Protein AF-A0A5N7SKV6-F1 (afdb_monomer)

Foldseek 3Di:
DDDPCDLLLLVLLLLLVLQFVLCPDDPPDPSHAPLLLNLLLQCCLQQLAQLQQSLQQWQVQDDPAAGFRDHDDQFAIAGAGDDPSNVQSLVSLQVQLVVLCVVLVNDDDPDRSPGGSHDDSNSHRQDSVNVQVSLVSSQCSQCDDPDHSADVVSRDDSNVSSVNSLVQFPHNCSSRHDDPPDPDDDDVDHHYGYTGDRRDHPDDRPDDPPPDPPPDD

Radius of gyration: 18.13 Å; Cα contacts (8 Å, |Δi|>4): 315; chains: 1; bounding box: 41×66×47 Å

Solvent-accessible surface area (backbone atoms only — not comparable to full-atom values): 12403 Å² total; per-residue (Å²): 134,83,78,80,76,48,72,68,48,54,40,50,39,31,49,40,55,55,28,33,68,26,27,74,44,62,83,94,42,90,80,38,42,62,63,58,51,41,37,50,47,51,45,22,24,35,58,33,27,48,60,63,43,52,39,64,34,23,54,60,27,62,52,97,66,21,41,51,46,71,57,91,70,83,34,55,54,32,25,27,39,68,48,69,69,50,52,50,23,51,52,52,34,46,50,55,30,52,52,20,18,59,79,57,70,51,84,80,59,90,51,43,77,67,33,56,38,40,47,38,83,76,40,41,72,36,47,58,69,58,50,50,58,48,47,50,54,47,46,50,58,22,42,44,73,96,79,40,68,28,56,87,86,58,68,79,49,60,62,51,43,19,53,48,20,22,68,44,24,99,48,56,60,72,52,18,58,75,61,92,82,76,77,87,76,93,63,93,65,66,53,78,36,75,48,24,66,76,61,88,64,93,72,71,76,81,74,77,74,74,79,70,85,79,80,85,130

pLDDT: mean 81.19, std 19.1, range [29.06, 98.12]

Mean predicted aligned error: 8.92 Å

Nearest PDB structures (foldseek):
  1ae9-assembly1_A  TM=6.763E-01  e=2.998E-03  Lambdavirus lambda
  1z1g-assembly1_D  TM=6.180E-01  e=1.074E-03  Lambdavirus lambda
  1z19-assembly1_B-2  TM=5.974E-01  e=4.732E-03  Lambdavirus lambda
  1z1g-assembly1_C  TM=6.224E-01  e=1.179E-02  Lambdavirus lambda
  5c6k-assembly1_A  TM=6.190E-01  e=2.042E-01  Peduovirus P2

Secondary structure (DSSP, 8-state):
------HHHHHHHHHHHHHHTGGGSPTTSTT---TTHHHHHHHHHHTT--HHHHHT-BGGGB-SSEEEE--SSSB--EEEEP-HHHHHHHHHHHHHHHHHHHHTTPPPPSSGGGSBSSB-TTSSBPPHHHHHHHHHHHHHHHH-SSS-SS-TT----HHHHHHHHHHTSSSGGGG-B--TT-------SPPEEPPP------PPPTT----------

Sequence (217 aa):
MTQLSHPLALALSAALLSAVAPASRKAHTEGSVAPYLAPLMVITYLCRLRGIEAVTLTDANNTEVGIVCKRRKGSKDNVTEWNDDLRLSWNVLDGLRKEAMERHKRPVQLQPDKRPLVVSQKGLPLTKSGLDSAWQRLMDLATSGEDPLLKPGEEFTLHGLKHRGITDSEKPEDGGHKSAAMRDRYDHRLPVVKPASLPDFSGSFSGRKEKGAIDGA

Structure (mmCIF, N/CA/C/O backbone):
data_AF-A0A5N7SKV6-F1
#
_entry.id   AF-A0A5N7SKV6-F1
#
loop_
_atom_site.group_PDB
_atom_site.id
_atom_site.type_symbol
_atom_site.label_atom_id
_atom_site.label_alt_id
_atom_site.label_comp_id
_atom_site.label_asym_id
_atom_site.label_entity_id
_atom_site.label_seq_id
_atom_site.pdbx_PDB_ins_code
_atom_site.Cartn_x
_atom_site.Cartn_y
_atom_site.Cartn_z
_atom_site.occupancy
_atom_site.B_iso_or_equiv
_atom_site.auth_seq_id
_atom_site.auth_comp_id
_atom_site.auth_asym_id
_atom_site.auth_atom_id
_atom_site.pdbx_PDB_model_num
ATOM 1 N N . MET A 1 1 ? -24.279 2.059 -24.924 1.00 29.92 1 MET A N 1
ATOM 2 C CA . MET A 1 1 ? -23.743 3.432 -25.044 1.00 29.92 1 MET A CA 1
ATOM 3 C C . MET A 1 1 ? -22.471 3.488 -24.227 1.00 29.92 1 MET A C 1
ATOM 5 O O . MET A 1 1 ? -22.476 3.103 -23.068 1.00 29.92 1 MET A O 1
ATOM 9 N N . THR A 1 2 ? -21.386 3.807 -24.913 1.00 36.78 2 THR A N 1
ATOM 10 C CA . THR A 1 2 ? -19.980 3.614 -24.555 1.00 36.78 2 THR A CA 1
ATOM 11 C C . THR A 1 2 ? -19.627 4.327 -23.251 1.00 36.78 2 THR A C 1
ATOM 13 O O . THR A 1 2 ? -19.704 5.553 -23.188 1.00 36.78 2 THR A O 1
ATOM 16 N N . GLN A 1 3 ? -19.244 3.584 -22.207 1.00 37.00 3 GLN A N 1
ATOM 17 C CA . GLN A 1 3 ? -18.560 4.202 -21.077 1.00 37.00 3 GLN A CA 1
ATOM 18 C C . GLN A 1 3 ? -17.222 4.730 -21.594 1.00 37.00 3 GLN A C 1
ATOM 20 O O . GLN A 1 3 ? -16.358 3.956 -21.998 1.00 37.00 3 GLN A O 1
ATOM 25 N N . LEU A 1 4 ? -17.067 6.052 -21.619 1.00 35.38 4 LEU A N 1
ATOM 26 C CA . LEU A 1 4 ? -15.758 6.688 -21.688 1.00 35.38 4 LEU A CA 1
ATOM 27 C C . LEU A 1 4 ? -14.982 6.255 -20.439 1.00 35.38 4 LEU A C 1
ATOM 29 O O . LEU A 1 4 ? -15.115 6.849 -19.366 1.00 35.38 4 LEU A O 1
ATOM 33 N N . SER A 1 5 ? -14.205 5.183 -20.574 1.00 49.19 5 SER A N 1
ATOM 34 C CA . SER A 1 5 ? -13.200 4.772 -19.602 1.00 49.19 5 SER A CA 1
ATOM 35 C C . SER A 1 5 ? -12.269 5.962 -19.375 1.00 49.19 5 SER A C 1
ATOM 37 O O . SER A 1 5 ? -11.537 6.375 -20.273 1.00 49.19 5 SER A O 1
ATOM 39 N N . HIS A 1 6 ? -12.373 6.584 -18.201 1.00 61.25 6 HIS A N 1
ATOM 40 C CA . HIS A 1 6 ? -11.598 7.773 -17.866 1.00 61.25 6 HIS A CA 1
ATOM 41 C C . HIS A 1 6 ? -10.088 7.471 -17.915 1.00 61.25 6 HIS A C 1
ATOM 43 O O . HIS A 1 6 ? -9.674 6.393 -17.482 1.00 61.25 6 HIS A O 1
ATOM 49 N N . PRO A 1 7 ? -9.249 8.441 -18.320 1.00 63.69 7 PRO A N 1
ATOM 50 C CA . PRO A 1 7 ? -7.813 8.230 -18.535 1.00 63.69 7 PRO A CA 1
ATOM 51 C C . PRO A 1 7 ? -7.090 7.680 -17.296 1.00 63.69 7 PRO A C 1
ATOM 53 O O . PRO A 1 7 ? -6.229 6.816 -17.405 1.00 63.69 7 PRO A O 1
ATOM 56 N N . LEU A 1 8 ? -7.499 8.097 -16.093 1.00 65.56 8 LEU A N 1
ATOM 57 C CA . LEU A 1 8 ? -6.867 7.651 -14.849 1.00 65.56 8 LEU A CA 1
ATOM 58 C C . LEU A 1 8 ? -7.324 6.249 -14.385 1.00 65.56 8 LEU A C 1
ATOM 60 O O . LEU A 1 8 ? -6.606 5.600 -13.629 1.00 65.56 8 LEU A O 1
ATOM 64 N N . ALA A 1 9 ? -8.483 5.761 -14.843 1.00 69.31 9 ALA A N 1
ATOM 65 C CA . ALA A 1 9 ? -8.904 4.374 -14.617 1.00 69.31 9 ALA A CA 1
ATOM 66 C C . ALA A 1 9 ? -8.064 3.411 -15.470 1.00 69.31 9 ALA A C 1
ATOM 68 O O . ALA A 1 9 ? -7.565 2.409 -14.964 1.00 69.31 9 ALA A O 1
ATOM 69 N N . LEU A 1 10 ? -7.826 3.779 -16.733 1.00 75.19 10 LEU A N 1
ATOM 70 C CA . LEU A 1 10 ? -6.924 3.050 -17.623 1.00 75.19 10 LEU A CA 1
ATOM 71 C C . LEU A 1 10 ? -5.485 3.062 -17.084 1.00 75.19 10 LEU A C 1
ATOM 73 O O . LEU A 1 10 ? -4.824 2.025 -17.069 1.00 75.19 10 LEU A O 1
ATOM 77 N N . ALA A 1 11 ? -5.040 4.204 -16.548 1.00 78.88 11 ALA A N 1
ATOM 78 C CA . ALA A 1 11 ? -3.719 4.326 -15.943 1.00 78.88 11 ALA A CA 1
ATOM 79 C C . ALA A 1 11 ? -3.537 3.439 -14.695 1.00 78.88 11 ALA A C 1
ATOM 81 O O . ALA A 1 11 ? -2.460 2.882 -14.486 1.00 78.88 11 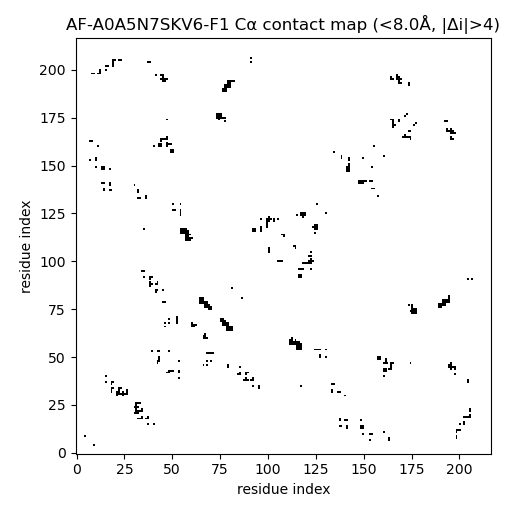ALA A O 1
ATOM 82 N N . LEU A 1 12 ? -4.584 3.254 -13.876 1.00 81.81 12 LEU A N 1
ATOM 83 C CA . LEU A 1 12 ? -4.546 2.313 -12.753 1.00 81.81 12 LEU A CA 1
ATOM 84 C C . LEU A 1 12 ? -4.401 0.864 -13.239 1.00 81.81 12 LEU A C 1
ATOM 86 O O . LEU A 1 12 ? -3.530 0.153 -12.735 1.00 81.81 12 LEU A O 1
ATOM 90 N N . SER A 1 13 ? -5.193 0.434 -14.225 1.00 84.19 13 SER A N 1
ATOM 91 C CA . SER A 1 13 ? -5.075 -0.919 -14.790 1.00 84.19 13 SER A CA 1
ATOM 92 C C . SER A 1 13 ? -3.692 -1.156 -15.410 1.00 84.19 13 SER A C 1
ATOM 94 O O . SER A 1 13 ? -3.072 -2.189 -15.152 1.00 84.19 13 SER A O 1
ATOM 96 N N . ALA A 1 14 ? -3.161 -0.175 -16.146 1.00 81.50 14 ALA A N 1
ATOM 97 C CA . ALA A 1 14 ? -1.812 -0.207 -16.711 1.00 81.50 14 ALA A CA 1
ATOM 98 C C . ALA A 1 14 ? -0.724 -0.312 -15.629 1.00 81.50 14 ALA A C 1
ATOM 100 O O . ALA A 1 14 ? 0.183 -1.141 -15.732 1.00 81.50 14 ALA A O 1
ATOM 101 N N . ALA A 1 15 ? -0.830 0.469 -14.552 1.00 81.50 15 ALA A N 1
ATOM 102 C CA . ALA A 1 15 ? 0.111 0.414 -13.438 1.00 81.50 15 ALA A CA 1
ATOM 103 C C . ALA A 1 15 ? 0.030 -0.916 -12.665 1.00 81.50 15 ALA A C 1
ATOM 105 O O . ALA A 1 15 ? 1.062 -1.453 -12.263 1.00 81.50 15 ALA A O 1
ATOM 106 N N . LEU A 1 16 ? -1.169 -1.487 -12.485 1.00 85.75 16 LEU A N 1
ATOM 107 C CA . LEU A 1 16 ? -1.336 -2.814 -11.883 1.00 85.75 16 LEU A CA 1
ATOM 108 C C . LEU A 1 16 ? -0.697 -3.902 -12.759 1.00 85.75 16 LEU A C 1
ATOM 110 O O . LEU A 1 16 ? 0.035 -4.750 -12.245 1.00 85.75 16 LEU A O 1
ATOM 114 N N . LEU A 1 17 ? -0.905 -3.849 -14.078 1.00 85.12 17 LEU A N 1
ATOM 115 C CA . LEU A 1 17 ? -0.300 -4.789 -15.024 1.00 85.12 17 LEU A CA 1
ATOM 116 C C . LEU A 1 17 ? 1.233 -4.675 -15.028 1.00 85.12 17 LEU A C 1
ATOM 118 O O . LEU A 1 17 ? 1.931 -5.687 -14.955 1.00 85.12 17 LEU A O 1
ATOM 122 N N . SER A 1 18 ? 1.742 -3.441 -14.988 1.00 80.31 18 SER A N 1
ATOM 123 C CA . SER A 1 18 ? 3.173 -3.127 -14.859 1.00 80.31 18 SER A CA 1
ATOM 124 C C . SER A 1 18 ? 3.777 -3.624 -13.544 1.00 80.31 18 SER A C 1
ATOM 126 O O . SER A 1 18 ? 4.988 -3.798 -13.446 1.00 80.31 18 SER A O 1
ATOM 128 N N . ALA A 1 19 ? 2.963 -3.855 -12.511 1.00 82.12 19 ALA A N 1
ATOM 129 C CA . ALA A 1 19 ? 3.448 -4.298 -11.212 1.00 82.12 19 ALA A CA 1
ATOM 130 C C . ALA A 1 19 ? 3.470 -5.831 -11.061 1.00 82.12 19 ALA A C 1
ATOM 132 O O . ALA A 1 19 ? 4.365 -6.373 -10.413 1.00 82.12 19 ALA A O 1
ATOM 133 N N . VAL A 1 20 ? 2.499 -6.546 -11.637 1.00 83.69 20 VAL A N 1
ATOM 134 C CA . VAL A 1 20 ? 2.248 -7.967 -11.325 1.00 83.69 20 VAL A CA 1
ATOM 135 C C . VAL A 1 20 ? 3.359 -8.918 -11.775 1.00 83.69 20 VAL A C 1
ATOM 137 O O . VAL A 1 20 ? 3.840 -9.713 -10.964 1.00 83.69 20 VAL A O 1
ATOM 140 N N . ALA A 1 21 ? 3.764 -8.880 -13.047 1.00 79.31 21 ALA A N 1
ATOM 141 C CA . ALA A 1 21 ? 4.805 -9.783 -13.549 1.00 79.31 21 ALA A CA 1
ATOM 142 C C . ALA A 1 21 ? 6.210 -9.364 -13.069 1.00 79.31 21 ALA A C 1
ATOM 144 O O . ALA A 1 21 ? 6.980 -10.215 -12.625 1.00 79.31 21 ALA A O 1
ATOM 145 N N . PRO A 1 22 ? 6.554 -8.064 -13.045 1.00 82.38 22 PRO A N 1
ATOM 146 C CA . PRO A 1 22 ? 7.803 -7.592 -12.449 1.00 82.38 22 PRO A CA 1
ATOM 147 C C . PRO A 1 22 ? 7.997 -7.919 -10.962 1.00 82.38 22 PRO A C 1
ATOM 149 O O . PRO A 1 22 ? 9.140 -8.023 -10.514 1.00 82.38 22 PRO A O 1
ATOM 152 N N . ALA A 1 23 ? 6.916 -8.096 -10.194 1.00 81.12 23 ALA A N 1
ATOM 153 C CA . ALA A 1 23 ? 6.974 -8.399 -8.762 1.00 81.12 23 ALA A CA 1
ATOM 154 C C . ALA A 1 23 ? 7.603 -9.765 -8.437 1.00 81.12 23 ALA A C 1
ATOM 156 O O . ALA A 1 23 ? 8.118 -9.945 -7.333 1.00 81.12 23 ALA A O 1
ATOM 157 N N . SER A 1 24 ? 7.582 -10.718 -9.375 1.00 84.25 24 SER A N 1
ATOM 158 C CA . SER A 1 24 ? 8.194 -12.041 -9.193 1.00 84.25 24 SER A CA 1
ATOM 159 C C . SER A 1 24 ? 9.678 -12.086 -9.577 1.00 84.25 24 SER A C 1
ATOM 161 O O . SER A 1 24 ? 10.336 -13.108 -9.372 1.00 84.25 24 SER A O 1
ATOM 163 N N . ARG A 1 25 ? 10.228 -10.998 -10.137 1.00 85.44 25 ARG A N 1
ATOM 164 C CA . ARG A 1 25 ? 11.652 -10.906 -10.485 1.00 85.44 25 ARG A CA 1
ATOM 165 C C . ARG A 1 25 ? 12.509 -10.846 -9.222 1.00 85.44 25 ARG A C 1
ATOM 167 O O . ARG A 1 25 ? 12.063 -10.438 -8.148 1.00 85.44 25 ARG A O 1
ATOM 174 N N . LYS A 1 26 ? 13.781 -11.230 -9.355 1.00 84.19 26 LYS A N 1
ATOM 175 C CA . LYS A 1 26 ? 14.751 -11.105 -8.262 1.00 84.19 26 LYS A CA 1
ATOM 176 C C . LYS A 1 26 ? 14.811 -9.644 -7.804 1.00 84.19 26 LYS A C 1
ATOM 178 O O . LYS A 1 26 ? 14.872 -8.721 -8.606 1.00 84.19 26 LYS A O 1
ATOM 183 N N . ALA A 1 27 ? 14.802 -9.437 -6.493 1.00 84.44 27 ALA A N 1
ATOM 184 C CA . ALA A 1 27 ? 14.919 -8.105 -5.919 1.00 84.44 27 ALA A CA 1
ATOM 185 C C . ALA A 1 27 ? 16.181 -7.378 -6.414 1.00 84.44 27 ALA A C 1
ATOM 187 O O . ALA A 1 27 ? 17.249 -7.986 -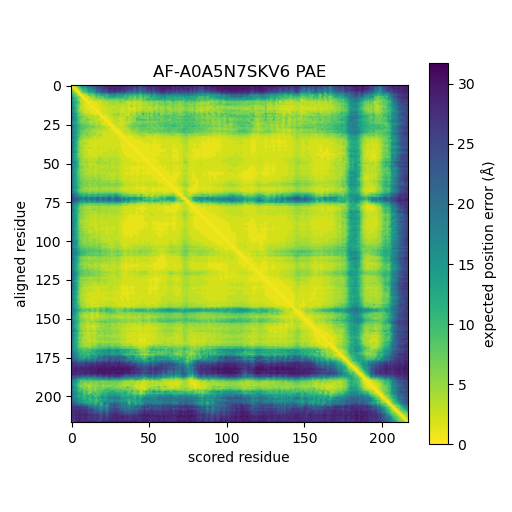6.501 1.00 84.44 27 ALA A O 1
ATOM 188 N N . HIS A 1 28 ? 16.059 -6.067 -6.643 1.00 84.06 28 HIS A N 1
ATOM 189 C CA . HIS A 1 28 ? 17.161 -5.186 -7.048 1.00 84.06 28 HIS A CA 1
ATOM 190 C C . HIS A 1 28 ? 17.796 -5.542 -8.399 1.00 84.06 28 HIS A C 1
ATOM 192 O O . HIS A 1 28 ? 18.943 -5.180 -8.648 1.00 84.06 28 HIS A O 1
ATOM 198 N N . THR A 1 29 ? 17.064 -6.232 -9.274 1.00 87.50 29 THR A N 1
ATOM 199 C CA . THR A 1 29 ? 17.451 -6.386 -10.679 1.00 87.50 29 THR A CA 1
ATOM 200 C C . THR A 1 29 ? 16.699 -5.399 -11.555 1.00 87.50 29 THR A C 1
ATOM 202 O O . THR A 1 29 ? 15.662 -4.854 -11.158 1.00 87.50 29 THR A O 1
ATOM 205 N N . GLU A 1 30 ? 17.213 -5.185 -12.759 1.00 84.44 30 GLU A N 1
ATOM 206 C CA . GLU A 1 30 ? 16.543 -4.388 -13.778 1.00 84.44 30 GLU A CA 1
ATOM 207 C C . GLU A 1 30 ? 15.105 -4.872 -14.003 1.00 84.44 30 GLU A C 1
ATOM 209 O O . GLU A 1 30 ? 14.808 -6.072 -13.963 1.00 84.44 30 GLU A O 1
ATOM 214 N N . GLY A 1 31 ? 14.192 -3.908 -14.128 1.00 84.06 31 GLY A N 1
ATOM 215 C CA . GLY A 1 31 ? 12.767 -4.161 -14.272 1.00 84.06 31 GLY A CA 1
ATOM 216 C C . GLY A 1 31 ? 12.101 -4.841 -13.073 1.00 84.06 31 GLY A C 1
ATOM 217 O O . GLY A 1 31 ? 10.961 -5.262 -13.215 1.00 84.06 31 GLY A O 1
ATOM 218 N N . SER A 1 32 ? 12.751 -5.015 -11.917 1.00 86.75 32 SER A N 1
ATOM 219 C CA . SER A 1 32 ? 12.074 -5.531 -10.716 1.00 86.75 32 SER A CA 1
ATOM 220 C C . SER A 1 32 ? 11.259 -4.436 -10.027 1.00 86.75 32 SER A C 1
ATOM 222 O O . SER A 1 32 ? 11.694 -3.289 -9.915 1.00 86.75 32 SER A O 1
ATOM 224 N N . VAL A 1 33 ? 10.087 -4.800 -9.508 1.00 91.38 33 VAL A N 1
ATOM 225 C CA . VAL A 1 33 ? 9.257 -3.911 -8.678 1.00 91.38 33 VAL A CA 1
ATOM 226 C C . VAL A 1 33 ? 8.993 -4.556 -7.327 1.00 91.38 33 VAL A C 1
ATOM 228 O O . VAL A 1 33 ? 9.101 -5.771 -7.160 1.00 91.38 33 VAL A O 1
ATOM 231 N N . ALA A 1 34 ? 8.659 -3.742 -6.329 1.00 92.56 34 ALA A N 1
ATOM 232 C CA . ALA A 1 34 ? 8.366 -4.278 -5.011 1.00 92.56 34 ALA A CA 1
ATOM 233 C C . ALA A 1 34 ? 7.034 -5.059 -5.025 1.00 92.56 34 ALA A C 1
ATOM 235 O O . ALA A 1 34 ? 6.017 -4.506 -5.448 1.00 92.56 34 ALA A O 1
ATOM 236 N N . PRO A 1 35 ? 6.995 -6.302 -4.508 1.00 92.31 35 PRO A N 1
ATOM 237 C CA . PRO A 1 35 ? 5.836 -7.185 -4.659 1.00 92.31 35 PRO A CA 1
ATOM 238 C C . PRO A 1 35 ? 4.593 -6.707 -3.905 1.00 92.31 35 PRO A C 1
ATOM 240 O O . PRO A 1 35 ? 3.474 -7.072 -4.250 1.00 92.31 35 PRO A O 1
ATOM 243 N N . TYR A 1 36 ? 4.766 -5.844 -2.902 1.00 95.00 36 TYR A N 1
ATOM 244 C CA . TYR A 1 36 ? 3.646 -5.238 -2.191 1.00 95.00 36 TYR A CA 1
ATOM 245 C C . TYR A 1 36 ? 2.919 -4.157 -3.006 1.00 95.00 36 TYR A C 1
ATOM 247 O O . TYR A 1 36 ? 1.831 -3.767 -2.602 1.00 95.00 36 TYR A O 1
ATOM 255 N N . LEU A 1 37 ? 3.485 -3.630 -4.104 1.00 95.25 37 LEU A N 1
ATOM 256 C CA . LEU A 1 37 ? 2.928 -2.454 -4.789 1.00 95.25 37 LEU A CA 1
ATOM 257 C C . LEU A 1 37 ? 1.537 -2.714 -5.361 1.00 95.25 37 LEU A C 1
ATOM 259 O O . LEU A 1 37 ? 0.628 -1.945 -5.072 1.00 95.25 37 LEU A O 1
ATOM 263 N N . ALA A 1 38 ? 1.355 -3.802 -6.110 1.00 94.19 38 ALA A N 1
ATOM 264 C CA . ALA A 1 38 ? 0.079 -4.115 -6.750 1.00 94.19 38 ALA A CA 1
ATOM 265 C C . ALA A 1 38 ? -1.080 -4.289 -5.738 1.00 94.19 38 ALA A C 1
ATOM 267 O O . ALA A 1 38 ? -2.074 -3.568 -5.846 1.00 94.19 38 ALA A O 1
ATOM 268 N N . PRO A 1 39 ? -0.979 -5.145 -4.700 1.00 95.38 39 PRO A N 1
ATOM 269 C CA . PRO A 1 39 ? -2.054 -5.255 -3.711 1.00 95.38 39 PRO A CA 1
ATOM 270 C C . PRO A 1 39 ? -2.198 -3.988 -2.845 1.00 95.38 39 PRO A C 1
ATOM 272 O O . PRO A 1 39 ? -3.307 -3.626 -2.451 1.00 95.38 39 PRO A O 1
ATOM 275 N N . LEU A 1 40 ? -1.109 -3.255 -2.573 1.00 96.19 40 LEU A N 1
ATOM 276 C CA . LEU A 1 40 ? -1.192 -1.985 -1.845 1.00 96.19 40 LEU A CA 1
ATOM 277 C C . LEU A 1 40 ? -1.893 -0.895 -2.664 1.00 96.19 40 LEU A C 1
ATOM 279 O O . LEU A 1 40 ? -2.596 -0.070 -2.080 1.00 96.19 40 LEU A O 1
ATOM 283 N N . MET A 1 41 ? -1.738 -0.888 -3.991 1.00 94.94 41 MET A N 1
ATOM 284 C CA . MET A 1 41 ? -2.472 0.001 -4.893 1.00 94.94 41 MET A CA 1
ATOM 285 C C . MET A 1 41 ? -3.969 -0.235 -4.792 1.00 94.94 41 MET A C 1
ATOM 287 O O . MET A 1 41 ? -4.706 0.725 -4.579 1.00 94.94 41 MET A O 1
ATOM 291 N N . VAL A 1 42 ? -4.402 -1.494 -4.868 1.00 94.50 42 VAL A N 1
ATOM 292 C CA . VAL A 1 42 ? -5.819 -1.849 -4.740 1.00 94.50 42 VAL A CA 1
ATOM 293 C C . VAL A 1 42 ? -6.380 -1.394 -3.399 1.00 94.50 42 VAL A C 1
ATOM 295 O O . VAL A 1 42 ? -7.372 -0.672 -3.380 1.00 94.50 42 VAL A O 1
ATOM 298 N N . ILE A 1 43 ? -5.717 -1.704 -2.278 1.00 96.12 43 ILE A N 1
ATOM 299 C CA . ILE A 1 43 ? -6.179 -1.230 -0.961 1.00 96.12 43 ILE A CA 1
ATOM 300 C C . ILE A 1 43 ? -6.210 0.300 -0.905 1.00 96.12 43 ILE A C 1
ATOM 302 O O . ILE A 1 43 ? -7.182 0.889 -0.439 1.00 96.12 43 ILE A O 1
ATOM 306 N N . THR A 1 44 ? -5.162 0.971 -1.385 1.00 94.50 44 THR A N 1
ATOM 307 C CA . THR A 1 44 ? -5.076 2.437 -1.334 1.00 94.50 44 THR A CA 1
ATOM 308 C C . THR A 1 44 ? -6.196 3.088 -2.138 1.00 94.50 44 THR A C 1
ATOM 310 O O . THR A 1 44 ? -6.796 4.057 -1.673 1.00 94.50 44 THR A O 1
ATOM 313 N N . TYR A 1 45 ? -6.498 2.537 -3.308 1.00 93.88 45 TYR A N 1
ATOM 314 C CA . TYR A 1 45 ? -7.558 2.992 -4.188 1.00 93.88 45 TYR A CA 1
ATOM 315 C C . TYR A 1 45 ? -8.943 2.735 -3.588 1.00 93.88 45 TYR A C 1
ATOM 317 O O . TYR A 1 45 ? -9.685 3.682 -3.323 1.00 93.88 45 TYR A O 1
ATOM 325 N N . LEU A 1 46 ? -9.250 1.473 -3.274 1.00 93.62 46 LEU A N 1
ATOM 326 C CA . LEU A 1 46 ? -10.562 1.049 -2.789 1.00 93.62 46 LEU A CA 1
ATOM 327 C C . LEU A 1 46 ? -10.908 1.651 -1.433 1.00 93.62 46 LEU A C 1
ATOM 329 O O . LEU A 1 46 ? -12.072 1.940 -1.191 1.00 93.62 46 LEU A O 1
ATOM 333 N N . CYS A 1 47 ? -9.919 1.895 -0.570 1.00 93.75 47 CYS A N 1
ATOM 334 C CA . CYS A 1 47 ? -10.110 2.551 0.723 1.00 93.75 47 CYS A CA 1
ATOM 335 C C . CYS A 1 47 ? -9.859 4.072 0.683 1.00 93.75 47 CYS A C 1
ATOM 337 O O . CYS A 1 47 ? -10.004 4.754 1.706 1.00 93.75 47 CYS A O 1
ATOM 339 N N . ARG A 1 48 ? -9.485 4.644 -0.470 1.00 92.06 48 ARG A N 1
ATOM 340 C CA . ARG A 1 48 ? -9.141 6.072 -0.650 1.00 92.06 48 ARG A CA 1
ATOM 341 C C . ARG A 1 48 ? -8.055 6.563 0.312 1.00 92.06 48 ARG A C 1
ATOM 343 O O . ARG A 1 48 ? -8.135 7.671 0.861 1.00 92.06 48 ARG A O 1
ATOM 350 N N . LEU A 1 49 ? -7.080 5.722 0.632 1.00 92.50 49 LEU A N 1
ATOM 351 C CA . LEU A 1 49 ? -6.035 6.032 1.609 1.00 92.50 49 LEU A CA 1
ATOM 352 C C . LEU A 1 49 ? -4.991 6.975 1.014 1.00 92.50 49 LEU A C 1
ATOM 354 O O . LEU A 1 49 ? -4.680 6.937 -0.170 1.00 92.50 49 LEU A O 1
ATOM 358 N N . ARG A 1 50 ? -4.398 7.827 1.849 1.00 91.75 50 ARG A N 1
ATOM 359 C CA . ARG A 1 50 ? -3.110 8.447 1.500 1.00 91.75 50 ARG A CA 1
ATOM 360 C C . ARG A 1 50 ? -2.011 7.395 1.618 1.00 91.75 50 ARG A C 1
ATOM 362 O O . ARG A 1 50 ? -2.100 6.534 2.485 1.00 91.75 50 ARG A O 1
ATOM 369 N N . GLY A 1 51 ? -0.913 7.547 0.876 1.00 92.75 51 GLY A N 1
ATOM 370 C CA . GLY A 1 51 ? 0.224 6.622 0.986 1.00 92.75 51 GLY A CA 1
ATOM 371 C C . GLY A 1 51 ? 0.724 6.423 2.426 1.00 92.75 51 GLY A C 1
ATOM 372 O O . GLY A 1 51 ? 1.014 5.301 2.815 1.00 92.75 51 GLY A O 1
ATOM 373 N N . ILE A 1 52 ? 0.745 7.480 3.256 1.00 93.44 52 ILE A N 1
ATOM 374 C CA . ILE A 1 52 ? 1.099 7.342 4.682 1.00 93.44 52 ILE A CA 1
ATOM 375 C C . ILE A 1 52 ? 0.068 6.531 5.479 1.00 93.44 52 ILE A C 1
ATOM 377 O O . ILE A 1 52 ? 0.457 5.782 6.358 1.00 93.44 52 ILE A O 1
ATOM 381 N N . GLU A 1 53 ? -1.225 6.662 5.176 1.00 94.75 53 GLU A N 1
ATOM 382 C CA . GLU A 1 53 ? -2.293 5.909 5.849 1.00 94.75 53 GLU A CA 1
ATOM 383 C C . GLU A 1 53 ? -2.193 4.422 5.470 1.00 94.75 53 GLU A C 1
ATOM 385 O O . GLU A 1 53 ? -2.259 3.563 6.346 1.00 94.75 53 GLU A O 1
ATOM 390 N N . ALA A 1 54 ? -1.924 4.136 4.191 1.00 95.62 54 ALA A N 1
ATOM 391 C CA . ALA A 1 54 ? -1.771 2.786 3.656 1.00 95.62 54 ALA A CA 1
ATOM 392 C C . ALA A 1 54 ? -0.582 2.024 4.273 1.00 95.62 54 ALA A C 1
ATOM 394 O O . ALA A 1 54 ? -0.748 0.890 4.717 1.00 95.62 54 ALA A O 1
ATOM 395 N N . VAL A 1 55 ? 0.602 2.645 4.380 1.00 96.38 55 VAL A N 1
ATOM 396 C CA . VAL A 1 55 ? 1.779 1.984 4.993 1.00 96.38 55 VAL A CA 1
ATOM 397 C C . VAL A 1 55 ? 1.678 1.833 6.512 1.00 96.38 55 VAL A C 1
ATOM 399 O O . VAL A 1 55 ? 2.449 1.084 7.102 1.00 96.38 55 VAL A O 1
ATOM 402 N N . THR A 1 56 ? 0.735 2.529 7.153 1.00 96.12 56 THR A N 1
ATOM 403 C CA . THR A 1 56 ? 0.475 2.415 8.598 1.00 96.12 56 THR A CA 1
ATOM 404 C C . THR A 1 56 ? -0.684 1.482 8.942 1.00 96.12 56 THR A C 1
ATOM 406 O O . THR A 1 56 ? -1.080 1.430 10.105 1.00 96.12 56 THR A O 1
ATOM 409 N N . LEU A 1 57 ? -1.244 0.757 7.968 1.00 97.81 57 LEU A N 1
ATOM 410 C CA . LEU A 1 57 ? -2.211 -0.302 8.251 1.00 97.81 57 LEU A CA 1
ATOM 411 C C . LEU A 1 57 ? -1.558 -1.419 9.070 1.00 97.81 57 LEU A C 1
ATOM 413 O O . LEU A 1 57 ? -0.397 -1.778 8.863 1.00 97.81 57 LEU A O 1
ATOM 417 N N . THR A 1 58 ? -2.332 -1.975 9.992 1.00 98.12 58 THR A N 1
ATOM 418 C CA . THR A 1 58 ? -1.925 -3.026 10.926 1.00 98.12 58 THR A CA 1
ATOM 419 C C . THR A 1 58 ? -2.993 -4.105 11.010 1.00 98.12 58 THR A C 1
ATOM 421 O O . THR A 1 58 ? -4.119 -3.891 10.557 1.00 98.12 58 THR A O 1
ATOM 424 N N . ASP A 1 59 ? -2.684 -5.233 11.648 1.00 97.62 59 ASP A N 1
ATOM 425 C CA . ASP A 1 59 ? -3.673 -6.292 11.886 1.00 97.62 59 ASP A CA 1
ATOM 426 C C . ASP A 1 59 ? -4.906 -5.762 12.656 1.00 97.62 59 ASP A C 1
ATOM 428 O O . ASP A 1 59 ? -6.012 -6.240 12.430 1.00 97.62 59 ASP A O 1
ATOM 432 N N . ALA A 1 60 ? -4.765 -4.718 13.489 1.00 96.25 60 ALA A N 1
ATOM 433 C CA . ALA A 1 60 ? -5.893 -4.074 14.179 1.00 96.25 60 ALA A CA 1
ATOM 434 C C . ALA A 1 60 ? -6.857 -3.302 13.256 1.00 96.25 60 ALA A C 1
ATOM 436 O O . ALA A 1 60 ? -7.937 -2.905 13.690 1.00 96.25 60 ALA A O 1
ATOM 437 N N . ASN A 1 61 ? -6.474 -3.037 12.004 1.00 97.00 61 ASN A N 1
ATOM 438 C CA . ASN A 1 61 ? -7.357 -2.414 11.021 1.00 97.00 61 ASN A CA 1
ATOM 439 C C . ASN A 1 61 ? -8.283 -3.433 10.340 1.00 97.00 61 ASN A C 1
ATOM 441 O O . ASN A 1 61 ? -9.252 -3.017 9.709 1.00 97.00 61 ASN A O 1
ATOM 445 N N . ASN A 1 62 ? -7.997 -4.732 10.457 1.00 96.00 62 ASN A N 1
ATOM 446 C CA . ASN A 1 62 ? -8.831 -5.809 9.934 1.00 96.00 62 ASN A CA 1
ATOM 447 C C . ASN A 1 62 ? -10.006 -6.067 10.881 1.00 96.00 62 ASN A C 1
ATOM 449 O O . ASN A 1 62 ? -9.801 -6.445 12.034 1.00 96.00 62 ASN A O 1
ATOM 453 N N . THR A 1 63 ? -11.229 -5.878 10.400 1.00 93.75 63 THR A N 1
ATOM 454 C CA . THR A 1 63 ? -12.452 -6.194 11.147 1.00 93.75 63 THR A CA 1
ATOM 455 C C . THR A 1 63 ? -13.314 -7.163 10.352 1.00 93.75 63 THR A C 1
ATOM 457 O O . THR A 1 63 ? -13.086 -7.386 9.164 1.00 93.75 63 THR A O 1
ATOM 460 N N . GLU A 1 64 ? -14.344 -7.717 10.985 1.00 89.75 64 GLU A N 1
ATOM 461 C CA . GLU A 1 64 ? -15.299 -8.601 10.309 1.00 89.75 64 GLU A CA 1
ATOM 462 C C . GLU A 1 64 ? -15.985 -7.908 9.123 1.00 89.75 64 GLU A C 1
ATOM 464 O O . GLU A 1 64 ? -16.117 -8.504 8.055 1.00 89.75 64 GLU A O 1
ATOM 469 N N . VAL A 1 65 ? -16.341 -6.630 9.292 1.00 89.44 65 VAL A N 1
ATOM 470 C CA . VAL A 1 65 ? -17.086 -5.827 8.308 1.00 89.44 65 VAL A CA 1
ATOM 471 C C . VAL A 1 65 ? -16.182 -5.274 7.205 1.00 89.44 65 VAL A C 1
ATOM 473 O O . VAL A 1 65 ? -16.585 -5.203 6.046 1.00 89.44 65 VAL A O 1
ATOM 476 N N . GLY A 1 66 ? -14.954 -4.879 7.541 1.00 93.75 66 GLY A N 1
ATOM 477 C CA . GLY A 1 66 ? -14.092 -4.179 6.593 1.00 93.75 66 GLY A CA 1
ATOM 478 C C . GLY A 1 66 ? -12.734 -3.757 7.140 1.00 93.75 66 GLY A C 1
ATOM 479 O O . GLY A 1 66 ? -12.291 -4.204 8.201 1.00 93.75 66 GLY A O 1
ATOM 480 N N . ILE A 1 67 ? -12.093 -2.832 6.428 1.00 96.25 67 ILE A N 1
ATOM 481 C CA . ILE A 1 67 ? -10.836 -2.204 6.842 1.00 96.25 67 ILE A CA 1
ATOM 482 C C . ILE A 1 67 ? -11.130 -0.874 7.536 1.00 96.25 67 ILE A C 1
ATOM 484 O O . ILE A 1 67 ? -11.662 0.058 6.924 1.00 96.25 67 ILE A O 1
ATOM 488 N N . VAL A 1 68 ? -10.713 -0.745 8.796 1.00 94.75 68 VAL A N 1
ATOM 489 C CA . VAL A 1 68 ? -10.740 0.526 9.533 1.00 94.75 68 VAL A CA 1
ATOM 490 C C . VAL A 1 68 ? -9.681 1.464 8.959 1.00 94.75 68 VAL A C 1
ATOM 492 O O . VAL A 1 68 ? -8.478 1.235 9.089 1.00 94.75 68 VAL A O 1
ATOM 495 N N . CYS A 1 69 ? -10.117 2.564 8.362 1.00 92.12 69 CYS A N 1
ATOM 496 C CA . CYS A 1 69 ? -9.270 3.548 7.707 1.00 92.12 69 CYS A CA 1
ATOM 497 C C . CYS A 1 69 ? -9.057 4.761 8.620 1.00 92.12 69 CYS A C 1
ATOM 499 O O . CYS A 1 69 ? -9.834 5.717 8.591 1.00 92.12 69 CYS A O 1
ATOM 501 N N . LYS A 1 70 ? -7.978 4.736 9.412 1.00 88.00 70 LYS A N 1
ATOM 502 C CA . LYS A 1 70 ? -7.580 5.863 10.273 1.00 88.00 70 LYS A CA 1
ATOM 503 C C . LYS A 1 70 ? -6.944 6.980 9.443 1.00 88.00 70 LYS A C 1
ATOM 505 O O . LYS A 1 70 ? -5.952 6.759 8.745 1.00 88.00 70 LYS A O 1
ATOM 510 N N . ARG A 1 71 ? -7.492 8.190 9.509 1.00 84.56 71 ARG A N 1
ATOM 511 C CA . ARG A 1 71 ? -7.095 9.338 8.685 1.00 84.56 71 ARG A CA 1
ATOM 512 C C . ARG A 1 71 ? -6.135 10.251 9.432 1.00 84.56 71 ARG A C 1
ATOM 514 O O . ARG A 1 71 ? -6.316 10.561 10.602 1.00 84.56 71 ARG A O 1
ATOM 521 N N . ARG A 1 72 ? -5.104 10.743 8.736 1.00 77.31 72 ARG A N 1
ATOM 522 C CA . ARG A 1 72 ? -4.065 11.596 9.356 1.00 77.31 72 ARG A CA 1
ATOM 523 C C . ARG A 1 72 ? -4.359 13.099 9.268 1.00 77.31 72 ARG A C 1
ATOM 525 O O . ARG A 1 72 ? -3.888 13.847 10.116 1.00 77.31 72 ARG A O 1
ATOM 532 N N . LYS A 1 73 ? -5.102 13.573 8.253 1.00 67.81 73 LYS A N 1
ATOM 533 C CA . LYS A 1 73 ? -5.446 15.005 8.084 1.00 67.81 73 LYS A CA 1
ATOM 534 C C . LYS A 1 73 ? -6.718 15.214 7.260 1.00 67.81 73 LYS A C 1
ATOM 536 O O . LYS A 1 73 ? -6.862 14.634 6.185 1.00 67.81 73 LYS A O 1
ATOM 541 N N . GLY A 1 74 ? -7.603 16.097 7.732 1.00 61.06 74 GLY A N 1
ATOM 542 C CA . GLY A 1 74 ? -8.706 16.671 6.943 1.00 61.06 74 GLY A CA 1
ATOM 543 C C . GLY A 1 74 ? -9.824 15.712 6.515 1.00 61.06 74 GLY A C 1
ATOM 544 O O . GLY A 1 74 ? -10.741 16.162 5.838 1.00 61.06 74 GLY A O 1
ATOM 545 N N . SER A 1 75 ? -9.769 14.439 6.922 1.00 66.38 75 SER A N 1
ATOM 546 C CA . SER A 1 75 ? -10.788 13.429 6.624 1.00 66.38 75 SER A CA 1
ATOM 547 C C . SER A 1 75 ? -11.267 12.741 7.906 1.00 66.38 75 SER A C 1
ATOM 549 O O . SER A 1 75 ? -10.485 12.662 8.854 1.00 66.38 75 SER A O 1
ATOM 551 N N . LYS A 1 76 ? -12.520 12.272 7.952 1.00 78.38 76 LYS A N 1
ATOM 552 C CA . LYS A 1 76 ? -13.033 11.429 9.049 1.00 78.38 76 LYS A CA 1
ATOM 553 C C . LYS A 1 76 ? -12.654 9.961 8.837 1.00 78.38 76 LYS A C 1
ATOM 555 O O . LYS A 1 76 ? -12.578 9.503 7.697 1.00 78.38 76 LYS A O 1
ATOM 560 N N . ASP A 1 77 ? -12.422 9.257 9.938 1.00 88.31 77 ASP A N 1
ATOM 561 C CA . ASP A 1 77 ? -12.228 7.808 9.947 1.00 88.31 77 ASP A CA 1
ATOM 562 C C . ASP A 1 77 ? -13.496 7.102 9.459 1.00 88.31 77 ASP A C 1
ATOM 564 O O . ASP A 1 77 ? -14.611 7.577 9.683 1.00 88.31 77 ASP A O 1
ATOM 568 N N . ASN A 1 78 ? -13.320 5.972 8.783 1.00 89.62 78 ASN A N 1
ATOM 569 C CA . ASN A 1 78 ? -14.410 5.118 8.324 1.00 89.62 78 ASN A CA 1
ATOM 570 C C . ASN A 1 78 ? -13.978 3.650 8.290 1.00 89.62 78 ASN A C 1
ATOM 572 O O . ASN A 1 78 ? -12.798 3.333 8.451 1.00 89.62 78 ASN A O 1
ATOM 576 N N . VAL A 1 79 ? -14.940 2.758 8.083 1.00 92.00 79 VAL A N 1
ATOM 577 C CA . VAL A 1 79 ? -14.698 1.356 7.737 1.00 92.00 79 VAL A CA 1
ATOM 578 C C . VAL A 1 79 ? -15.053 1.185 6.270 1.00 92.00 79 VAL A C 1
ATOM 580 O O . VAL A 1 79 ? -16.186 1.446 5.889 1.00 92.00 79 VAL A O 1
ATOM 583 N N . THR A 1 80 ? -14.096 0.777 5.440 1.00 94.06 80 THR A N 1
ATOM 584 C CA . THR A 1 80 ? -14.403 0.379 4.058 1.00 94.06 80 THR A CA 1
ATOM 585 C C . THR A 1 80 ? -14.802 -1.090 4.053 1.00 94.06 80 THR A C 1
ATOM 587 O O . THR A 1 80 ? -13.995 -1.913 4.484 1.00 94.06 80 THR A O 1
ATOM 590 N N . GLU A 1 81 ? -16.013 -1.404 3.595 1.00 94.38 81 GLU A N 1
ATOM 591 C CA . GLU A 1 81 ? -16.543 -2.771 3.522 1.00 94.38 81 GLU A CA 1
ATOM 592 C C . GLU A 1 81 ? -15.651 -3.696 2.698 1.00 94.38 81 GLU A C 1
ATOM 594 O O . GLU A 1 81 ? -15.015 -3.280 1.725 1.00 94.38 81 GLU A O 1
ATOM 599 N N . TRP A 1 82 ? -15.623 -4.970 3.080 1.00 94.94 82 TRP A N 1
ATOM 600 C CA . TRP A 1 82 ? -14.949 -5.990 2.292 1.00 94.94 82 TRP A CA 1
ATOM 601 C C . TRP A 1 82 ? -15.631 -6.207 0.939 1.00 94.94 82 TRP A C 1
ATOM 603 O O . TRP A 1 82 ? -16.833 -6.436 0.866 1.00 94.94 82 TRP A O 1
ATOM 613 N N . ASN A 1 83 ? -14.818 -6.250 -0.112 1.00 93.38 83 ASN A N 1
ATOM 614 C CA . ASN A 1 83 ? -15.120 -6.948 -1.357 1.00 93.38 83 ASN A CA 1
ATOM 615 C C . ASN A 1 83 ? -14.013 -7.978 -1.646 1.00 93.38 83 ASN A C 1
ATOM 617 O O . ASN A 1 83 ? -13.016 -8.057 -0.913 1.00 93.38 83 ASN A O 1
ATOM 621 N N . ASP A 1 84 ? -14.187 -8.752 -2.714 1.00 93.00 84 ASP A N 1
ATOM 622 C CA . ASP A 1 84 ? -13.255 -9.820 -3.086 1.00 93.00 84 ASP A CA 1
ATOM 623 C C . ASP A 1 84 ? -11.843 -9.284 -3.360 1.00 93.00 84 ASP A C 1
ATOM 625 O O . ASP A 1 84 ? -10.867 -9.841 -2.852 1.00 93.00 84 ASP A O 1
ATOM 629 N N . ASP A 1 85 ? -11.720 -8.147 -4.050 1.00 91.56 85 ASP A N 1
ATOM 630 C CA . ASP A 1 85 ? -10.427 -7.522 -4.360 1.00 91.56 85 ASP A CA 1
ATOM 631 C C . ASP A 1 85 ? -9.685 -7.027 -3.113 1.00 91.56 85 ASP A C 1
ATOM 633 O O . ASP A 1 85 ? -8.466 -7.203 -2.996 1.00 91.56 85 ASP A O 1
ATOM 637 N N . LEU 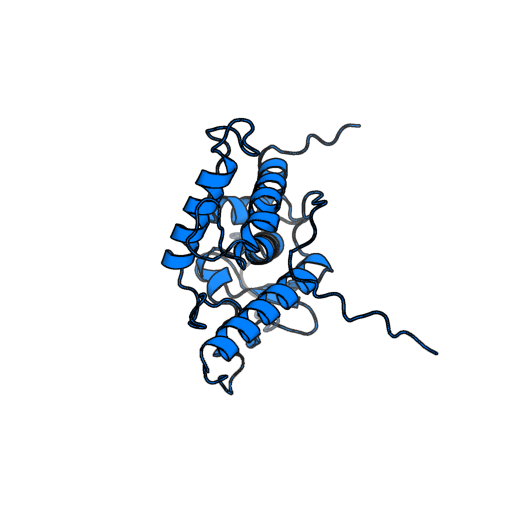A 1 86 ? -10.398 -6.430 -2.150 1.00 94.31 86 LEU A N 1
ATOM 638 C CA . LEU A 1 86 ? -9.824 -6.015 -0.870 1.00 94.31 86 LEU A CA 1
ATOM 639 C C . LEU A 1 86 ? -9.379 -7.220 -0.053 1.00 94.31 86 LEU A C 1
ATOM 641 O O . LEU A 1 86 ? -8.278 -7.199 0.500 1.00 94.31 86 LEU A O 1
ATOM 645 N N . ARG A 1 87 ? -10.203 -8.273 0.021 1.00 95.12 87 ARG A N 1
ATOM 646 C CA . ARG A 1 87 ? -9.854 -9.511 0.734 1.00 95.12 87 ARG A CA 1
ATOM 647 C C . ARG A 1 87 ? -8.627 -10.164 0.114 1.00 95.12 87 ARG A C 1
ATOM 649 O O . ARG A 1 87 ? -7.697 -10.525 0.835 1.00 95.12 87 ARG A O 1
ATOM 656 N N . LEU A 1 88 ? -8.597 -10.270 -1.212 1.00 94.38 88 LEU A N 1
ATOM 657 C CA . LEU A 1 88 ? -7.466 -10.813 -1.952 1.00 94.38 88 LEU A CA 1
ATOM 658 C C . L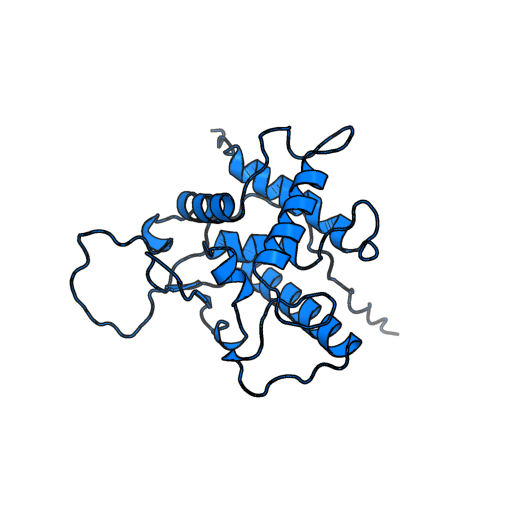EU A 1 88 ? -6.198 -9.997 -1.690 1.00 94.38 88 LEU A C 1
ATOM 660 O O . LEU A 1 88 ? -5.184 -10.555 -1.274 1.00 94.38 88 LEU A O 1
ATOM 664 N N . SER A 1 89 ? -6.266 -8.677 -1.856 1.00 95.56 89 SER A N 1
ATOM 665 C CA . SER A 1 89 ? -5.118 -7.784 -1.670 1.00 95.56 89 SER A CA 1
ATOM 666 C C . SER A 1 89 ? -4.592 -7.804 -0.236 1.00 95.56 89 SER A C 1
ATOM 668 O O . SER A 1 89 ? -3.379 -7.844 -0.020 1.00 95.56 89 SER A O 1
ATOM 670 N N . TRP A 1 90 ? -5.491 -7.840 0.753 1.00 97.94 90 TRP A N 1
ATOM 671 C CA . TRP A 1 90 ? -5.124 -7.987 2.159 1.00 97.94 90 TRP A CA 1
ATOM 672 C C . TRP A 1 90 ? -4.368 -9.293 2.403 1.00 97.94 90 TRP A C 1
ATOM 674 O O . TRP A 1 90 ? -3.290 -9.285 2.996 1.00 97.94 90 TRP A O 1
ATOM 684 N N . ASN A 1 91 ? -4.903 -10.411 1.910 1.00 97.00 91 ASN A N 1
ATOM 685 C CA . ASN A 1 91 ? -4.300 -11.729 2.087 1.00 97.00 91 ASN A CA 1
ATOM 686 C C . ASN A 1 91 ? -2.931 -11.836 1.403 1.00 97.00 91 ASN A C 1
ATOM 688 O O . ASN A 1 91 ? -2.013 -12.429 1.969 1.00 97.00 91 ASN A O 1
ATOM 692 N N . VAL A 1 92 ? -2.765 -11.235 0.219 1.00 96.00 92 VAL A N 1
ATOM 693 C CA . VAL A 1 92 ? -1.465 -11.177 -0.466 1.00 96.00 92 VAL A CA 1
ATOM 694 C C . VAL A 1 92 ? -0.453 -10.394 0.372 1.00 96.00 92 VAL A C 1
ATOM 696 O O . VAL A 1 92 ? 0.657 -10.879 0.587 1.00 96.00 92 VAL A O 1
ATOM 699 N N . LEU A 1 93 ? -0.816 -9.217 0.892 1.00 97.75 93 LEU A N 1
ATOM 700 C CA . LEU A 1 93 ? 0.084 -8.428 1.744 1.00 97.75 93 LEU A CA 1
ATOM 701 C C . LEU A 1 93 ? 0.444 -9.156 3.041 1.00 97.75 93 LEU A C 1
ATOM 703 O O . LEU A 1 93 ? 1.612 -9.164 3.430 1.00 97.75 93 LEU A O 1
ATOM 707 N N . ASP A 1 94 ? -0.529 -9.807 3.679 1.00 97.56 94 ASP A N 1
ATOM 708 C CA . ASP A 1 94 ? -0.294 -10.626 4.866 1.00 97.56 94 ASP A CA 1
ATOM 709 C C . ASP A 1 94 ? 0.665 -11.795 4.577 1.00 97.56 94 ASP A C 1
ATOM 711 O O . ASP A 1 94 ? 1.590 -12.046 5.353 1.00 97.56 94 ASP A O 1
ATOM 715 N N . GLY A 1 95 ? 0.505 -12.464 3.431 1.00 96.38 95 GLY A N 1
ATOM 716 C CA . GLY A 1 95 ? 1.418 -13.505 2.957 1.00 96.38 95 GLY A CA 1
ATOM 717 C C . GLY A 1 95 ? 2.841 -12.984 2.737 1.00 96.38 95 GLY A C 1
ATOM 718 O O . GLY A 1 95 ? 3.785 -13.503 3.332 1.00 96.38 95 GLY A O 1
ATOM 719 N N . LEU A 1 96 ? 2.994 -11.900 1.966 1.00 95.69 96 LEU A N 1
ATOM 720 C CA . LEU A 1 96 ? 4.290 -11.256 1.711 1.00 95.69 96 LEU A CA 1
ATOM 721 C C . LEU A 1 96 ? 4.989 -10.839 3.009 1.00 95.69 96 LEU A C 1
ATOM 723 O O . LEU A 1 96 ? 6.205 -10.996 3.158 1.00 95.69 96 LEU A O 1
ATOM 727 N N . ARG A 1 97 ? 4.217 -10.324 3.971 1.00 96.88 97 ARG A N 1
ATOM 728 C CA . ARG A 1 97 ? 4.713 -9.984 5.301 1.00 96.88 97 ARG A CA 1
ATOM 729 C C . ARG A 1 97 ? 5.237 -11.210 6.031 1.00 96.88 97 ARG A C 1
ATOM 731 O O . ARG A 1 97 ? 6.372 -11.170 6.505 1.00 96.88 97 ARG A O 1
ATOM 738 N N . LYS A 1 98 ? 4.439 -12.276 6.123 1.00 96.69 98 LYS A N 1
ATOM 739 C CA . LYS A 1 98 ? 4.825 -13.527 6.792 1.00 96.69 98 LYS A CA 1
ATOM 740 C C . LYS A 1 98 ? 6.113 -14.089 6.200 1.00 96.69 98 LYS A C 1
ATOM 742 O O . LYS A 1 98 ? 7.041 -14.381 6.947 1.00 96.69 98 LYS A O 1
ATOM 747 N N . GLU A 1 99 ? 6.217 -14.138 4.876 1.00 95.62 99 GLU A N 1
ATOM 748 C CA . GLU A 1 99 ? 7.423 -14.604 4.186 1.00 95.62 99 GLU A CA 1
ATOM 749 C C . GLU A 1 99 ? 8.658 -13.751 4.502 1.00 95.62 99 GLU A C 1
ATOM 751 O O . GLU A 1 99 ? 9.729 -14.285 4.791 1.00 95.62 99 GLU A O 1
ATOM 756 N N . ALA A 1 100 ? 8.534 -12.420 4.456 1.00 95.31 100 ALA A N 1
ATOM 757 C CA . ALA A 1 100 ? 9.643 -11.517 4.754 1.00 95.31 100 ALA A CA 1
ATOM 758 C C . ALA A 1 100 ? 10.067 -11.584 6.230 1.00 95.31 100 ALA A C 1
ATOM 760 O O . ALA A 1 100 ? 11.261 -11.538 6.536 1.00 95.31 100 ALA A O 1
ATOM 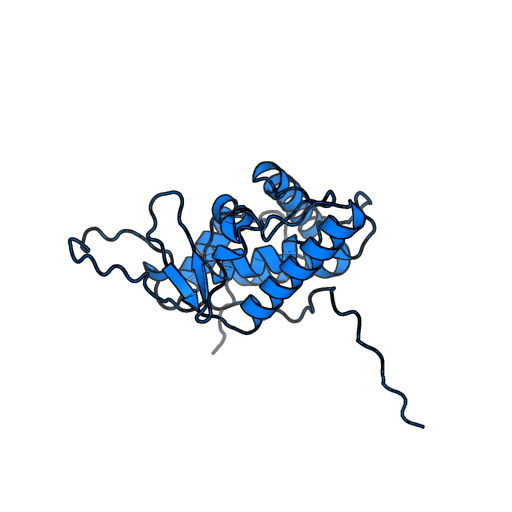761 N N . MET A 1 101 ? 9.105 -11.696 7.148 1.00 96.25 101 MET A N 1
ATOM 762 C CA . MET A 1 101 ? 9.375 -11.838 8.577 1.00 96.25 101 MET A CA 1
ATOM 763 C C . MET A 1 101 ? 10.067 -13.166 8.885 1.00 96.25 101 MET A C 1
ATOM 765 O O . MET A 1 101 ? 11.079 -13.147 9.582 1.00 96.25 101 MET A O 1
ATOM 769 N N . GLU A 1 102 ? 9.592 -14.276 8.317 1.00 96.38 102 GLU A N 1
ATOM 770 C CA . GLU A 1 102 ? 10.183 -15.606 8.497 1.00 96.38 102 GLU A CA 1
ATOM 771 C C . GLU A 1 102 ? 11.613 -15.660 7.949 1.00 96.38 102 GLU A C 1
ATOM 773 O O . GLU A 1 102 ? 12.555 -15.991 8.669 1.00 96.38 102 GLU A O 1
ATOM 778 N N . ARG A 1 103 ? 11.813 -15.203 6.703 1.00 95.50 103 ARG A N 1
ATOM 779 C CA . ARG A 1 103 ? 13.132 -15.155 6.048 1.00 95.50 103 ARG A CA 1
ATOM 780 C C . ARG A 1 103 ? 14.183 -14.425 6.887 1.00 95.50 103 ARG A C 1
ATOM 782 O O . ARG A 1 103 ? 15.358 -14.785 6.861 1.00 95.50 103 ARG A O 1
ATOM 789 N N . HIS A 1 104 ? 13.769 -13.391 7.616 1.00 95.62 104 HIS A N 1
ATOM 790 C CA . HIS A 1 104 ? 14.645 -12.571 8.450 1.00 95.62 104 HIS A CA 1
ATOM 791 C C . HIS A 1 104 ? 14.496 -12.833 9.954 1.00 95.62 104 HIS A C 1
ATOM 793 O O . HIS A 1 104 ? 15.014 -12.043 10.747 1.00 95.62 104 HIS A O 1
ATOM 799 N N . LYS A 1 105 ? 13.815 -13.920 10.349 1.00 95.88 105 LYS A N 1
ATOM 800 C CA . LYS A 1 105 ? 13.602 -14.341 11.744 1.00 95.88 105 LYS A CA 1
ATOM 801 C C . LYS A 1 105 ? 13.100 -13.201 12.638 1.00 95.88 105 LYS A C 1
ATOM 803 O O . LYS A 1 105 ? 13.604 -12.972 13.738 1.00 95.88 105 LYS A O 1
ATOM 808 N N . ARG A 1 106 ? 12.147 -12.416 12.132 1.00 94.69 106 ARG A N 1
ATOM 809 C CA . ARG A 1 106 ? 11.583 -1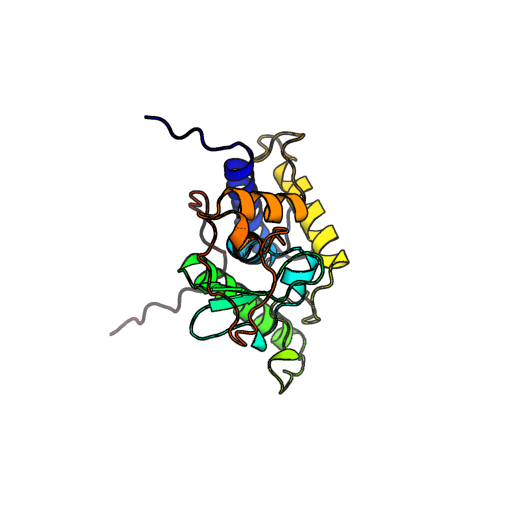1.271 12.856 1.00 94.69 106 ARG A CA 1
ATOM 810 C C . ARG A 1 106 ? 10.580 -11.753 13.904 1.00 94.69 106 ARG A C 1
ATOM 812 O O . ARG A 1 106 ? 9.721 -12.566 13.574 1.00 94.69 106 ARG A O 1
ATOM 819 N N . PRO A 1 107 ? 10.616 -11.217 15.135 1.00 93.56 107 PRO A N 1
ATOM 820 C CA . PRO A 1 107 ? 9.608 -11.544 16.130 1.00 93.56 107 PRO A CA 1
ATOM 821 C C . PRO A 1 107 ? 8.243 -10.996 15.705 1.00 93.56 107 PRO A C 1
ATOM 823 O O . PRO A 1 107 ? 8.118 -9.836 15.298 1.00 93.56 107 PRO A O 1
ATOM 826 N N . VAL A 1 108 ? 7.207 -11.821 15.839 1.00 90.94 108 VAL A N 1
ATOM 827 C CA . VAL A 1 108 ? 5.822 -11.383 15.657 1.00 90.94 108 VAL A CA 1
ATOM 828 C C . VAL A 1 108 ? 5.371 -10.684 16.935 1.00 90.94 108 VAL A C 1
ATOM 830 O O . VAL A 1 108 ? 5.380 -11.267 18.016 1.00 90.94 108 VAL A O 1
ATOM 833 N N . GLN A 1 109 ? 4.989 -9.413 16.818 1.00 94.06 109 GLN A N 1
ATOM 834 C CA . GLN A 1 109 ? 4.484 -8.632 17.948 1.00 94.06 109 GLN A CA 1
ATOM 835 C C . GLN A 1 109 ? 3.209 -9.266 18.513 1.00 94.06 109 GLN A C 1
ATOM 837 O O . GLN A 1 109 ? 2.388 -9.766 17.755 1.00 94.06 109 GLN A O 1
ATOM 842 N N . LEU A 1 110 ? 2.988 -9.235 19.828 1.00 93.94 110 LEU A N 1
ATOM 843 C CA . LEU A 1 110 ? 1.763 -9.806 20.410 1.00 93.94 110 LEU A CA 1
ATOM 844 C C . LEU A 1 110 ? 0.523 -8.958 20.106 1.00 93.94 110 LEU A C 1
ATOM 846 O O . LEU A 1 110 ? -0.543 -9.502 19.839 1.00 93.94 110 LEU A O 1
ATOM 850 N N . GLN A 1 111 ? 0.671 -7.635 20.107 1.00 95.94 111 GLN A N 1
ATOM 851 C CA . GLN A 1 111 ? -0.450 -6.713 19.940 1.00 95.94 111 GLN A CA 1
ATOM 852 C C . GLN A 1 111 ? -0.752 -6.483 18.444 1.00 95.94 111 GLN A C 1
ATOM 854 O O . GLN A 1 111 ? 0.179 -6.167 17.694 1.00 95.94 111 GLN A O 1
ATOM 859 N N . PRO A 1 112 ? -2.013 -6.632 17.982 1.00 96.06 112 PRO A N 1
ATOM 860 C CA . PRO A 1 112 ? -2.371 -6.480 16.567 1.00 96.06 112 PRO A CA 1
ATOM 861 C C . PRO A 1 112 ? -2.072 -5.096 15.975 1.00 96.06 112 PRO A C 1
ATOM 863 O O . PRO A 1 112 ? -1.696 -4.989 14.812 1.00 96.06 112 PRO A O 1
ATOM 866 N N . ASP A 1 113 ? -2.169 -4.034 16.771 1.00 95.69 113 ASP A N 1
ATOM 867 C CA . ASP A 1 113 ? -1.864 -2.649 16.380 1.00 95.69 113 ASP A CA 1
ATOM 868 C C . ASP A 1 113 ? -0.360 -2.386 16.195 1.00 95.69 113 ASP A C 1
ATOM 870 O O . ASP A 1 113 ? 0.039 -1.350 15.669 1.00 95.69 113 ASP A O 1
ATOM 874 N N . LYS A 1 114 ? 0.489 -3.337 16.596 1.00 95.81 114 LYS A N 1
ATOM 875 C CA . LYS A 1 114 ? 1.942 -3.312 16.381 1.00 95.81 114 LYS A CA 1
ATOM 876 C C . LYS A 1 114 ? 2.398 -4.251 15.269 1.00 95.81 114 LYS A C 1
ATOM 878 O O . LYS A 1 114 ? 3.598 -4.376 15.029 1.00 95.81 114 LYS A O 1
ATOM 883 N N . ARG A 1 115 ? 1.467 -4.921 14.588 1.00 97.25 115 ARG A N 1
ATOM 884 C CA . ARG A 1 115 ? 1.749 -5.802 13.451 1.00 97.25 115 ARG A CA 1
ATOM 885 C C . ARG A 1 115 ? 1.467 -5.037 12.157 1.00 97.25 115 ARG A C 1
ATOM 887 O O . ARG A 1 115 ? 0.312 -5.005 11.743 1.00 97.25 115 ARG A O 1
ATOM 894 N N . PRO A 1 116 ? 2.467 -4.387 11.534 1.00 97.44 116 PRO A N 1
ATOM 895 C CA . PRO A 1 116 ? 2.254 -3.673 10.277 1.00 97.44 116 PRO A CA 1
ATOM 896 C C . PRO A 1 116 ? 1.830 -4.656 9.187 1.00 97.44 116 PRO A C 1
ATOM 898 O O . PRO A 1 116 ? 2.444 -5.711 9.054 1.00 97.44 116 PRO A O 1
ATOM 901 N N . LEU A 1 117 ? 0.828 -4.295 8.388 1.00 97.94 117 LEU A N 1
ATOM 902 C CA . LEU A 1 117 ? 0.389 -5.099 7.247 1.00 97.94 117 LEU A CA 1
ATOM 903 C C . LEU A 1 117 ? 1.462 -5.128 6.152 1.00 97.94 117 LEU A C 1
ATOM 905 O O . LEU A 1 117 ? 1.724 -6.169 5.559 1.00 97.94 117 LEU A O 1
ATOM 909 N N . VAL A 1 118 ? 2.102 -3.981 5.902 1.00 97.12 118 VAL A N 1
ATOM 910 C CA . VAL A 1 118 ? 3.101 -3.827 4.840 1.00 97.12 118 VAL A CA 1
ATOM 911 C C . VAL A 1 118 ? 4.495 -3.698 5.436 1.00 97.12 118 VAL A C 1
ATOM 913 O O . VAL A 1 118 ? 4.782 -2.803 6.236 1.00 97.12 118 VAL A O 1
ATOM 916 N N . VAL A 1 119 ? 5.392 -4.575 4.995 1.00 96.38 119 VAL A N 1
ATOM 917 C CA . VAL A 1 119 ? 6.794 -4.587 5.409 1.00 96.38 119 VAL A CA 1
ATOM 918 C C . VAL A 1 119 ? 7.724 -4.513 4.203 1.00 96.38 119 VAL A C 1
ATOM 920 O O . VAL A 1 119 ? 7.405 -4.937 3.094 1.00 96.38 119 VAL A O 1
ATOM 923 N N . SER A 1 120 ? 8.910 -3.962 4.430 1.00 94.06 120 SER A N 1
ATOM 924 C CA . SER A 1 120 ? 10.045 -4.059 3.516 1.00 94.06 120 SER A CA 1
ATOM 925 C C . SER A 1 120 ? 10.511 -5.511 3.361 1.00 94.06 120 SER A C 1
ATOM 927 O O . SER A 1 120 ? 10.188 -6.377 4.174 1.00 94.06 120 SER A O 1
ATOM 929 N N . GLN A 1 121 ? 11.374 -5.768 2.375 1.00 90.38 121 GLN A N 1
ATOM 930 C CA . GLN A 1 121 ? 11.979 -7.090 2.166 1.00 90.38 121 GLN A CA 1
ATOM 931 C C . GLN A 1 121 ? 12.670 -7.650 3.415 1.00 90.38 121 GLN A C 1
ATOM 933 O O . GLN A 1 121 ? 12.670 -8.859 3.610 1.00 90.38 121 GLN A O 1
ATOM 938 N N . LYS A 1 122 ? 13.201 -6.771 4.279 1.00 91.56 122 LYS A N 1
ATOM 939 C CA . LYS A 1 122 ? 13.856 -7.128 5.547 1.00 91.56 122 LYS A CA 1
ATOM 940 C C . LYS A 1 122 ? 12.872 -7.459 6.681 1.00 91.56 122 LYS A C 1
ATOM 942 O O . LYS A 1 122 ? 13.316 -7.624 7.821 1.00 91.56 122 LYS A O 1
ATOM 947 N N . GLY A 1 123 ? 11.565 -7.471 6.415 1.00 94.12 123 GLY A N 1
ATOM 948 C CA . GLY A 1 123 ? 10.508 -7.690 7.407 1.00 94.12 123 GLY A CA 1
ATOM 949 C C . GLY A 1 123 ? 10.310 -6.525 8.385 1.00 94.12 123 GLY A C 1
ATOM 950 O O . GLY A 1 123 ? 9.733 -6.714 9.449 1.00 94.12 123 GLY A O 1
ATOM 951 N N . LEU A 1 124 ? 10.825 -5.332 8.065 1.00 95.56 124 LEU A N 1
ATOM 952 C CA . LEU A 1 124 ? 10.625 -4.110 8.861 1.00 95.56 124 LEU A CA 1
ATOM 953 C C . LEU A 1 124 ? 9.431 -3.313 8.322 1.00 95.56 124 LEU A C 1
ATOM 955 O O . LEU A 1 124 ? 9.250 -3.342 7.102 1.00 95.56 124 LEU A O 1
ATOM 959 N N . PRO A 1 125 ? 8.683 -2.565 9.159 1.00 97.00 125 PRO A N 1
ATOM 960 C CA . PRO A 1 125 ? 7.575 -1.724 8.700 1.00 97.00 125 PRO A CA 1
ATOM 961 C C . PRO A 1 125 ? 7.967 -0.873 7.485 1.00 97.00 125 PRO A C 1
ATOM 963 O O . PRO A 1 125 ? 9.041 -0.263 7.476 1.00 97.00 125 PRO A O 1
ATOM 966 N N . LEU A 1 126 ? 7.126 -0.850 6.448 1.00 97.44 126 LEU A N 1
ATOM 967 C CA . LEU A 1 126 ? 7.395 -0.024 5.274 1.00 97.44 126 LEU A CA 1
ATOM 968 C C . LEU A 1 126 ? 7.266 1.461 5.638 1.00 97.44 126 LEU A C 1
ATOM 970 O O . LEU A 1 126 ? 6.284 1.891 6.238 1.00 97.44 126 LEU A O 1
ATOM 974 N N . THR A 1 127 ? 8.258 2.265 5.260 1.00 96.56 127 THR A N 1
ATOM 975 C CA . THR A 1 127 ? 8.215 3.716 5.462 1.00 96.56 127 THR A CA 1
ATOM 976 C C . THR A 1 127 ? 7.544 4.407 4.280 1.00 96.56 127 THR A C 1
ATOM 978 O O . THR A 1 127 ? 7.540 3.895 3.160 1.00 96.56 127 THR A O 1
ATOM 981 N N . LYS A 1 128 ? 7.030 5.625 4.492 1.00 94.44 128 LYS A N 1
ATOM 982 C CA . LYS A 1 128 ? 6.488 6.430 3.389 1.00 94.44 128 LYS A CA 1
ATOM 983 C C . LYS A 1 128 ? 7.550 6.762 2.338 1.00 94.44 128 LYS A C 1
ATOM 985 O O . LYS A 1 128 ? 7.276 6.615 1.156 1.00 94.44 128 LYS A O 1
ATOM 990 N N . SER A 1 129 ? 8.761 7.129 2.750 1.00 95.75 129 SER A N 1
ATOM 991 C CA . SER A 1 129 ? 9.862 7.356 1.805 1.00 95.75 129 SER A CA 1
ATOM 992 C C . SER A 1 129 ? 10.203 6.097 1.001 1.00 95.75 129 SER A C 1
ATOM 994 O O . SER A 1 129 ? 10.428 6.180 -0.200 1.00 95.75 129 SER A O 1
ATOM 996 N N . GLY A 1 130 ? 10.170 4.919 1.634 1.00 95.75 130 GLY A N 1
ATOM 997 C CA . GLY A 1 130 ? 10.369 3.641 0.952 1.00 95.75 130 GLY A CA 1
ATOM 998 C C . GLY A 1 130 ? 9.275 3.345 -0.072 1.00 95.75 130 GLY A C 1
ATOM 999 O O . GLY A 1 130 ? 9.585 2.904 -1.178 1.00 95.75 130 GLY A O 1
ATOM 1000 N N . LEU A 1 131 ? 8.014 3.635 0.269 1.00 96.69 131 LEU A N 1
ATOM 1001 C CA . LEU A 1 131 ? 6.901 3.544 -0.672 1.00 96.69 131 LEU A CA 1
ATOM 1002 C C . LEU A 1 131 ? 7.069 4.526 -1.841 1.00 96.69 131 LEU A C 1
ATOM 1004 O O . LEU A 1 131 ? 6.849 4.127 -2.976 1.00 96.69 131 LEU A O 1
ATOM 1008 N N . ASP A 1 132 ? 7.491 5.767 -1.594 1.00 95.62 132 ASP A N 1
ATOM 1009 C CA . ASP A 1 132 ? 7.707 6.763 -2.655 1.00 95.62 132 ASP A CA 1
ATOM 1010 C C . ASP A 1 132 ? 8.771 6.331 -3.653 1.00 95.62 132 ASP A C 1
ATOM 1012 O O . ASP A 1 132 ? 8.541 6.378 -4.858 1.00 95.62 132 ASP A O 1
ATOM 1016 N N . SER A 1 133 ? 9.909 5.840 -3.164 1.00 94.94 133 SER A N 1
ATOM 1017 C CA . SER A 1 133 ? 10.959 5.331 -4.043 1.00 94.94 133 SER A CA 1
ATOM 1018 C C . SER A 1 133 ? 10.514 4.092 -4.822 1.00 94.94 133 SER A C 1
ATOM 1020 O O . SER A 1 133 ? 10.915 3.911 -5.968 1.00 94.94 133 SER A O 1
ATOM 1022 N N . ALA A 1 134 ? 9.707 3.213 -4.220 1.00 94.75 134 ALA A N 1
ATOM 1023 C CA . ALA A 1 134 ? 9.146 2.061 -4.926 1.00 94.75 134 ALA A CA 1
ATOM 1024 C C . ALA A 1 134 ? 8.116 2.488 -5.985 1.00 94.75 134 ALA A C 1
ATOM 1026 O O . ALA A 1 134 ? 8.085 1.913 -7.068 1.00 94.75 134 ALA A O 1
ATOM 1027 N N . TRP A 1 135 ? 7.320 3.516 -5.686 1.00 95.44 135 TRP A N 1
ATOM 1028 C CA . TRP A 1 135 ? 6.334 4.088 -6.595 1.00 95.44 135 TRP A CA 1
ATOM 1029 C C . TRP A 1 135 ? 6.978 4.739 -7.816 1.00 95.44 135 TRP A C 1
ATOM 1031 O O . TRP A 1 135 ? 6.563 4.462 -8.934 1.00 95.44 135 TRP A O 1
ATOM 1041 N N . GLN A 1 136 ? 8.014 5.557 -7.611 1.00 93.75 136 GLN A N 1
ATOM 1042 C CA . GLN A 1 136 ? 8.763 6.188 -8.703 1.00 93.75 136 GLN A CA 1
ATOM 1043 C C . GLN A 1 136 ? 9.298 5.138 -9.678 1.00 93.75 136 GLN A C 1
ATOM 1045 O O . GLN A 1 136 ? 8.997 5.207 -10.859 1.00 93.75 136 GLN A O 1
ATOM 1050 N N . ARG A 1 137 ? 9.946 4.082 -9.168 1.00 93.06 137 ARG A N 1
ATOM 1051 C CA . ARG A 1 137 ? 10.441 2.977 -10.007 1.00 93.06 137 ARG A CA 1
ATOM 1052 C C . ARG A 1 137 ? 9.342 2.278 -10.805 1.00 93.06 137 ARG A C 1
ATOM 1054 O O . ARG A 1 137 ? 9.594 1.844 -11.921 1.00 93.06 137 ARG A O 1
ATOM 1061 N N . LEU A 1 138 ? 8.145 2.128 -10.231 1.00 93.81 138 LEU A N 1
ATOM 1062 C CA . LEU A 1 138 ? 7.005 1.559 -10.949 1.00 93.81 138 LEU A CA 1
ATOM 1063 C C . LEU A 1 138 ? 6.539 2.484 -12.078 1.00 93.81 138 LEU A C 1
ATOM 1065 O O . LEU A 1 138 ? 6.278 1.996 -13.170 1.00 93.81 138 LEU A O 1
ATOM 1069 N N . MET A 1 139 ? 6.433 3.791 -11.826 1.00 93.69 139 MET A N 1
ATOM 1070 C CA . MET A 1 139 ? 6.042 4.765 -12.853 1.00 93.69 139 MET A CA 1
ATOM 1071 C C . MET A 1 139 ? 7.092 4.859 -13.965 1.00 93.69 139 MET A C 1
ATOM 1073 O O . MET A 1 139 ? 6.726 4.862 -15.137 1.00 93.69 139 MET A O 1
ATOM 1077 N N . ASP A 1 140 ? 8.380 4.837 -13.614 1.00 91.44 140 ASP A N 1
ATOM 1078 C CA . ASP A 1 140 ? 9.476 4.790 -14.584 1.00 91.44 140 ASP A CA 1
ATOM 1079 C C . ASP A 1 140 ? 9.358 3.529 -15.449 1.00 91.44 140 ASP A C 1
ATOM 1081 O O . ASP A 1 140 ? 9.421 3.603 -16.670 1.00 91.44 140 ASP A O 1
ATOM 1085 N N . LEU A 1 141 ? 9.110 2.363 -14.839 1.00 90.31 141 LEU A N 1
ATOM 1086 C CA . LEU A 1 141 ? 8.923 1.110 -15.575 1.00 90.31 141 LEU A CA 1
ATOM 1087 C C . LEU A 1 141 ? 7.680 1.132 -16.475 1.00 90.31 141 LEU A C 1
ATOM 1089 O O . LEU A 1 141 ? 7.714 0.578 -17.565 1.00 90.31 141 LEU A O 1
ATOM 1093 N N . ALA A 1 142 ? 6.587 1.743 -16.021 1.00 90.44 142 ALA A N 1
ATOM 1094 C CA . ALA A 1 142 ? 5.331 1.792 -16.765 1.00 90.44 142 ALA A CA 1
ATOM 1095 C C . ALA A 1 142 ? 5.372 2.768 -17.953 1.00 90.44 142 ALA A C 1
ATOM 1097 O O . ALA A 1 142 ? 4.623 2.582 -18.911 1.00 90.44 142 ALA A O 1
ATOM 1098 N N . THR A 1 143 ? 6.227 3.793 -17.885 1.00 91.19 143 THR A N 1
ATOM 1099 C CA . THR A 1 143 ? 6.380 4.830 -18.923 1.00 91.19 143 THR A CA 1
ATOM 1100 C C . THR A 1 143 ? 7.598 4.630 -19.826 1.00 91.19 143 THR A C 1
ATOM 1102 O O . THR A 1 143 ? 7.716 5.301 -20.851 1.00 91.19 143 THR A O 1
ATOM 1105 N N . SER A 1 144 ? 8.505 3.716 -19.471 1.00 84.88 144 SER A N 1
ATOM 1106 C CA . SER A 1 144 ? 9.699 3.394 -20.259 1.00 84.88 144 SER A CA 1
ATOM 1107 C C . SER A 1 144 ? 9.532 2.109 -21.074 1.00 84.88 144 SER A C 1
ATOM 1109 O O . SER A 1 144 ? 8.757 1.222 -20.727 1.00 84.88 144 SER A O 1
ATOM 1111 N N . GLY A 1 145 ? 10.290 2.007 -22.168 1.00 79.12 145 GLY A N 1
ATOM 1112 C CA . GLY A 1 145 ? 10.277 0.865 -23.084 1.00 79.12 145 GLY A CA 1
ATOM 1113 C C . GLY A 1 145 ? 9.813 1.236 -24.492 1.00 79.12 145 GLY A C 1
ATOM 1114 O O . GLY A 1 145 ? 9.459 2.381 -24.762 1.00 79.12 145 GLY A O 1
ATOM 1115 N N . GLU A 1 146 ? 9.855 0.258 -25.397 1.00 77.38 146 GLU A N 1
ATOM 1116 C CA . GLU A 1 146 ? 9.418 0.423 -26.793 1.00 77.38 146 GLU A CA 1
ATOM 1117 C C . GLU A 1 146 ? 7.885 0.474 -26.926 1.00 77.38 146 GLU A C 1
ATOM 1119 O O . GLU A 1 146 ? 7.373 1.154 -27.812 1.00 77.38 146 GLU A O 1
ATOM 1124 N N . ASP A 1 147 ? 7.164 -0.190 -26.016 1.00 81.94 147 ASP A N 1
ATOM 1125 C CA . ASP A 1 147 ? 5.697 -0.202 -25.932 1.00 81.94 147 ASP A CA 1
ATOM 1126 C C . ASP A 1 147 ? 5.254 0.040 -24.474 1.00 81.94 147 ASP A C 1
ATOM 1128 O O . ASP A 1 147 ? 4.987 -0.910 -23.728 1.00 81.94 147 ASP A O 1
ATOM 1132 N N . PRO A 1 148 ? 5.294 1.299 -23.998 1.00 87.38 148 PRO A N 1
ATOM 1133 C CA . PRO A 1 148 ? 4.992 1.609 -22.610 1.00 87.38 148 PRO A CA 1
ATOM 1134 C C . PRO A 1 148 ? 3.484 1.522 -22.339 1.00 87.38 148 PRO A C 1
ATOM 1136 O O . PRO A 1 148 ? 2.655 2.004 -23.113 1.00 87.38 148 PRO A O 1
ATOM 1139 N N . LEU A 1 149 ? 3.122 0.947 -21.189 1.00 87.19 149 LEU A N 1
ATOM 1140 C CA . LEU A 1 149 ? 1.722 0.814 -20.762 1.00 87.19 149 LEU A CA 1
ATOM 1141 C C . LEU A 1 149 ? 1.102 2.152 -20.330 1.00 87.19 149 LEU A C 1
ATOM 1143 O O . LEU A 1 149 ? -0.122 2.282 -20.309 1.00 87.19 149 LEU A O 1
ATOM 1147 N N . LEU A 1 150 ? 1.937 3.131 -19.977 1.00 86.38 150 LEU A N 1
ATOM 1148 C CA . LEU A 1 150 ? 1.567 4.525 -19.751 1.00 86.38 150 LEU A CA 1
ATOM 1149 C C . LEU A 1 150 ? 2.350 5.410 -20.713 1.00 86.38 150 LEU A C 1
ATOM 1151 O O . LEU A 1 150 ? 3.570 5.294 -20.816 1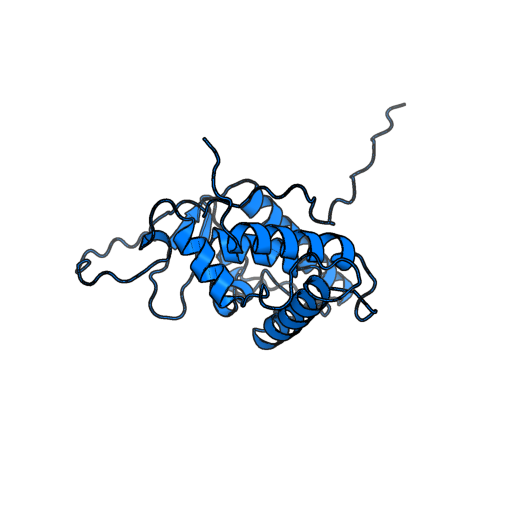.00 86.38 150 LEU A O 1
ATOM 1155 N N . LYS A 1 151 ? 1.685 6.348 -21.383 1.00 85.94 151 LYS A N 1
ATOM 1156 C CA . LYS A 1 151 ? 2.403 7.333 -22.198 1.00 85.94 151 LYS A CA 1
ATOM 1157 C C . LYS A 1 151 ? 3.157 8.316 -21.295 1.00 85.94 151 LYS A C 1
ATOM 1159 O O . LYS A 1 151 ? 2.715 8.570 -20.173 1.00 85.94 151 LYS A O 1
ATOM 1164 N N . PRO A 1 152 ? 4.248 8.936 -21.779 1.00 80.25 152 PRO A N 1
ATOM 1165 C CA . PRO A 1 152 ? 4.888 10.032 -21.058 1.00 80.25 152 PRO A CA 1
ATOM 1166 C C . PRO A 1 152 ? 3.873 11.133 -20.710 1.00 80.25 152 PRO A C 1
ATOM 1168 O O . PRO A 1 152 ? 3.179 11.639 -21.595 1.00 80.25 152 PRO A O 1
ATOM 1171 N N . GLY A 1 153 ? 3.775 11.494 -19.431 1.00 80.88 153 GLY A N 1
ATOM 1172 C CA . GLY A 1 153 ? 2.794 12.437 -18.889 1.00 80.88 153 GLY A CA 1
ATOM 1173 C C . GLY A 1 153 ? 1.523 11.791 -18.319 1.00 80.88 153 GLY A C 1
ATOM 1174 O O . GLY A 1 153 ? 0.720 12.493 -17.703 1.00 80.88 153 GLY A O 1
ATOM 1175 N N . GLU A 1 154 ? 1.318 10.481 -18.500 1.00 86.25 154 GLU A N 1
ATOM 1176 C CA . GLU A 1 154 ? 0.214 9.719 -17.888 1.00 86.25 154 GLU A CA 1
ATOM 1177 C C . GLU A 1 154 ? 0.597 9.102 -16.532 1.00 86.25 154 GLU A C 1
ATOM 1179 O O . GLU A 1 154 ? -0.236 8.468 -15.873 1.00 86.25 154 GLU A O 1
ATOM 1184 N N . GLU A 1 155 ? 1.837 9.299 -16.073 1.00 87.38 155 GLU A N 1
ATOM 1185 C CA . GLU A 1 155 ? 2.237 8.951 -14.717 1.00 87.38 155 GLU A CA 1
ATOM 1186 C C . GLU A 1 155 ? 1.386 9.675 -13.667 1.00 87.38 155 GLU A C 1
ATOM 1188 O O . GLU A 1 155 ? 0.926 10.808 -13.828 1.00 87.38 155 GLU A O 1
ATOM 1193 N N . PHE A 1 156 ? 1.192 9.019 -12.526 1.00 89.19 156 PHE A N 1
ATOM 1194 C CA . PHE A 1 156 ? 0.391 9.575 -11.448 1.00 89.19 156 PHE A CA 1
ATOM 1195 C C . PHE A 1 156 ? 1.024 9.324 -10.090 1.00 89.19 156 PHE A C 1
ATOM 1197 O O . PHE A 1 156 ? 1.839 8.429 -9.876 1.00 89.19 156 PHE A O 1
ATOM 1204 N N . THR A 1 157 ? 0.629 10.150 -9.128 1.00 90.12 157 THR A N 1
ATOM 1205 C CA . THR A 1 157 ? 1.119 10.048 -7.755 1.00 90.12 157 THR A CA 1
ATOM 1206 C C . THR A 1 157 ? 0.203 9.165 -6.910 1.00 90.12 157 THR A C 1
ATOM 1208 O O . THR A 1 157 ? -0.994 9.040 -7.176 1.00 90.12 157 THR A O 1
ATOM 1211 N N . LEU A 1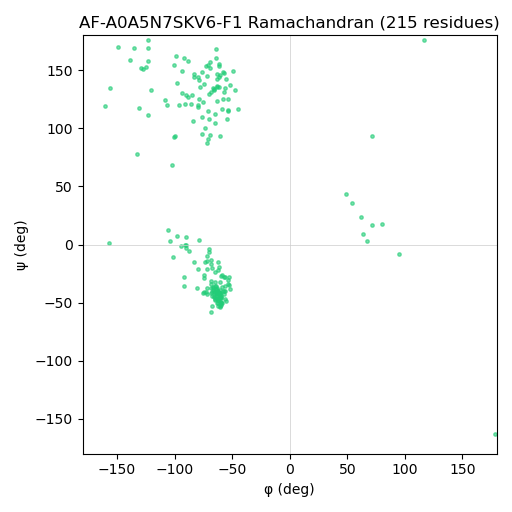 158 ? 0.717 8.659 -5.786 1.00 87.75 158 LEU A N 1
ATOM 1212 C CA . LEU A 1 158 ? -0.104 8.048 -4.727 1.00 87.75 158 LEU A CA 1
ATOM 1213 C C . LEU A 1 158 ? -1.245 8.965 -4.253 1.00 87.75 158 LEU A C 1
ATOM 1215 O O . LEU A 1 158 ? -2.275 8.496 -3.772 1.00 87.75 158 LEU A O 1
ATOM 1219 N N . HIS A 1 159 ? -1.066 10.285 -4.353 1.00 87.19 159 HIS A N 1
ATOM 1220 C CA . HIS A 1 159 ? -2.129 11.233 -4.049 1.00 87.19 159 HIS A CA 1
ATOM 1221 C C . HIS A 1 159 ? -3.207 11.247 -5.139 1.00 87.19 159 HIS A C 1
ATOM 1223 O O . HIS A 1 159 ? -4.392 11.247 -4.810 1.00 87.19 159 HIS A O 1
ATOM 1229 N N . GLY A 1 160 ? -2.803 11.179 -6.410 1.00 86.75 160 GLY A N 1
ATOM 1230 C CA . GLY A 1 160 ? -3.702 10.981 -7.548 1.00 86.75 160 GLY A CA 1
ATOM 1231 C C . GLY A 1 160 ? -4.537 9.707 -7.409 1.00 86.75 160 GLY A C 1
ATOM 1232 O O . GLY A 1 160 ? -5.745 9.751 -7.623 1.00 86.75 160 GLY A O 1
ATOM 1233 N N . LEU A 1 161 ? -3.935 8.615 -6.920 1.00 88.06 161 LEU A N 1
ATOM 1234 C CA . LEU A 1 161 ? -4.647 7.361 -6.650 1.00 88.06 161 LEU A CA 1
ATOM 1235 C C . LEU A 1 161 ? -5.776 7.541 -5.622 1.00 88.06 161 LEU A C 1
ATOM 1237 O O . LEU A 1 161 ? -6.897 7.085 -5.839 1.00 88.06 161 LEU A O 1
ATOM 1241 N N . LYS A 1 162 ? -5.506 8.269 -4.528 1.00 87.69 162 LYS A N 1
ATOM 1242 C CA . LYS A 1 162 ? -6.542 8.637 -3.553 1.00 87.69 162 LYS A CA 1
ATOM 1243 C C . LYS A 1 162 ? -7.653 9.459 -4.200 1.00 87.69 162 LYS A C 1
ATOM 1245 O O . LYS A 1 162 ? -8.822 9.169 -3.972 1.00 87.69 162 LYS A O 1
ATOM 1250 N N . HIS A 1 163 ? -7.294 10.513 -4.934 1.00 86.38 163 HIS A N 1
ATOM 1251 C CA . HIS A 1 163 ? -8.274 11.387 -5.577 1.00 86.38 163 HIS A CA 1
ATOM 1252 C C . HIS A 1 163 ? -9.186 10.599 -6.507 1.00 86.38 163 HIS A C 1
ATOM 1254 O O . HIS A 1 163 ? -10.400 10.766 -6.447 1.00 86.38 163 HIS A O 1
ATOM 1260 N N . ARG A 1 164 ? -8.611 9.678 -7.283 1.00 85.00 164 ARG A N 1
ATOM 1261 C CA . ARG A 1 164 ? -9.378 8.826 -8.178 1.00 85.00 164 ARG A CA 1
ATOM 1262 C C . ARG A 1 164 ? -10.341 7.910 -7.434 1.00 85.00 164 ARG A C 1
ATOM 1264 O O . ARG A 1 164 ? -11.509 7.875 -7.790 1.00 85.00 164 ARG A O 1
ATOM 1271 N N . GLY A 1 165 ? -9.891 7.256 -6.364 1.00 84.25 165 GLY A N 1
ATOM 1272 C CA . GLY A 1 165 ? -10.777 6.437 -5.534 1.00 84.25 165 GLY A CA 1
ATOM 1273 C C . GLY A 1 165 ? -11.937 7.229 -4.914 1.00 84.25 165 GLY A C 1
ATOM 1274 O O . GLY A 1 165 ? -12.984 6.659 -4.645 1.00 84.25 165 GLY A O 1
ATOM 1275 N N . ILE A 1 166 ? -11.779 8.541 -4.681 1.00 85.25 166 ILE A N 1
ATOM 1276 C CA . ILE A 1 166 ? -12.880 9.414 -4.229 1.00 85.25 166 ILE A CA 1
ATOM 1277 C C . ILE A 1 166 ? -13.835 9.721 -5.385 1.00 85.25 166 ILE A C 1
ATOM 1279 O O . ILE A 1 166 ? -15.045 9.725 -5.187 1.00 85.25 166 ILE A O 1
ATOM 1283 N N . THR A 1 167 ? -13.302 9.985 -6.578 1.00 85.00 167 THR A N 1
ATOM 1284 C CA . THR A 1 167 ? -14.096 10.232 -7.790 1.00 85.00 167 THR A CA 1
ATOM 1285 C C . THR A 1 167 ? -14.921 9.014 -8.203 1.00 85.00 167 THR A C 1
ATOM 1287 O O . THR A 1 167 ? -16.058 9.183 -8.624 1.00 85.00 167 THR A O 1
ATOM 1290 N N . ASP A 1 168 ? -14.371 7.809 -8.049 1.00 82.88 168 ASP A N 1
ATOM 1291 C CA . ASP A 1 168 ? -15.015 6.543 -8.432 1.00 82.88 168 ASP A CA 1
ATOM 1292 C C . ASP A 1 168 ? -15.846 5.912 -7.299 1.00 82.88 168 ASP A C 1
ATOM 1294 O O . ASP A 1 168 ? -16.322 4.780 -7.411 1.00 82.88 168 ASP A O 1
ATOM 1298 N N . SER A 1 169 ? -16.007 6.622 -6.181 1.00 82.94 169 SER A N 1
ATOM 1299 C CA . SER A 1 169 ? -16.939 6.244 -5.122 1.00 82.94 169 SER A CA 1
ATOM 1300 C C . SER A 1 169 ? -18.364 6.653 -5.499 1.00 82.94 169 SER A C 1
ATOM 1302 O O . SER A 1 169 ? -18.578 7.737 -6.035 1.00 82.94 169 SER A O 1
ATOM 1304 N N . GLU A 1 170 ? -19.355 5.831 -5.128 1.00 77.12 170 GLU A N 1
ATOM 1305 C CA . GLU A 1 170 ? -20.783 6.175 -5.277 1.00 77.12 170 GLU A CA 1
ATOM 1306 C C . GLU A 1 170 ? -21.114 7.525 -4.617 1.00 77.12 170 GLU A C 1
ATOM 1308 O O . GLU A 1 170 ? -21.961 8.275 -5.102 1.00 77.12 170 GLU A O 1
ATOM 1313 N N . LYS A 1 171 ? -20.428 7.833 -3.509 1.00 77.31 171 LYS A N 1
ATOM 1314 C CA . LYS A 1 171 ? -20.570 9.069 -2.745 1.00 77.31 171 LYS A CA 1
ATOM 1315 C C . LYS A 1 171 ? -19.198 9.693 -2.468 1.00 77.31 171 LYS A C 1
ATOM 1317 O O . LYS A 1 171 ? -18.395 9.092 -1.750 1.00 77.31 171 LYS A O 1
ATOM 1322 N N . PRO A 1 172 ? -18.902 10.907 -2.965 1.00 67.94 172 PRO A N 1
ATOM 1323 C CA . PRO A 1 172 ? -17.624 11.577 -2.703 1.00 67.94 172 PRO A CA 1
ATOM 1324 C C . PRO A 1 172 ? -17.311 11.771 -1.205 1.00 67.94 172 PRO A C 1
ATOM 1326 O O . PRO A 1 172 ? -16.143 11.802 -0.801 1.00 67.94 172 PRO A O 1
ATOM 1329 N N . GLU A 1 173 ? -18.336 11.870 -0.351 1.00 69.75 173 GLU A N 1
ATOM 1330 C CA . GLU A 1 173 ? -18.204 11.918 1.110 1.00 69.75 173 GLU A CA 1
ATOM 1331 C C . GLU A 1 173 ? -17.566 10.661 1.732 1.00 69.75 173 GLU A C 1
ATOM 1333 O O . GLU A 1 173 ? -16.982 10.765 2.815 1.00 69.75 173 GLU A O 1
ATOM 1338 N N . ASP A 1 174 ? -17.540 9.524 1.028 1.00 74.25 174 ASP A N 1
ATOM 1339 C CA . ASP A 1 174 ? -16.866 8.289 1.465 1.00 74.25 174 ASP A CA 1
ATOM 1340 C C . ASP A 1 174 ? -15.331 8.436 1.486 1.00 74.25 174 ASP A C 1
ATOM 1342 O O . ASP A 1 174 ? -14.615 7.689 2.163 1.00 74.25 174 ASP A O 1
ATOM 1346 N N . GLY A 1 175 ? -14.805 9.466 0.810 1.00 58.47 175 GLY A N 1
ATOM 1347 C CA . GLY A 1 175 ? -13.426 9.948 0.951 1.00 58.47 175 GLY A CA 1
ATOM 1348 C C . GLY A 1 175 ? -13.131 10.632 2.293 1.00 58.47 175 GLY A C 1
ATOM 1349 O O . GLY A 1 175 ? -11.981 10.996 2.582 1.00 58.47 175 GLY A O 1
ATOM 1350 N N . GLY A 1 176 ? -14.166 10.827 3.112 1.00 58.09 176 GLY A N 1
ATOM 1351 C CA . GLY A 1 176 ? -14.114 11.427 4.435 1.00 58.09 176 GLY A CA 1
ATOM 1352 C C . GLY A 1 176 ? -14.054 12.953 4.427 1.00 58.09 176 GLY A C 1
ATOM 1353 O O . GLY A 1 176 ? -13.636 13.518 5.434 1.00 58.09 176 GLY A O 1
ATOM 1354 N N . HIS A 1 177 ? -14.409 13.637 3.331 1.00 57.53 177 HIS A N 1
ATOM 1355 C CA . HIS A 1 177 ? -14.390 15.104 3.269 1.00 57.53 177 HIS A CA 1
ATOM 1356 C C . HIS A 1 177 ? -15.268 15.729 4.366 1.00 57.53 177 HIS A C 1
ATOM 1358 O O . HIS A 1 177 ? -16.423 15.359 4.562 1.00 57.53 177 HIS A O 1
ATOM 1364 N N . LYS A 1 178 ? -14.717 16.711 5.089 1.00 50.44 178 LYS A N 1
ATOM 1365 C CA . LYS A 1 178 ? -15.492 17.528 6.029 1.00 50.44 178 LYS A CA 1
ATOM 1366 C C . LYS A 1 178 ? -16.371 18.488 5.222 1.00 50.44 178 LYS A C 1
ATOM 1368 O O . LYS A 1 178 ? -15.869 19.509 4.764 1.00 50.44 178 LYS A O 1
ATOM 1373 N N . SER A 1 179 ? -17.656 18.199 5.046 1.00 45.84 179 SER A N 1
ATOM 1374 C CA . SER A 1 179 ? -18.602 19.250 4.663 1.00 45.84 179 SER A CA 1
ATOM 1375 C C . SER A 1 179 ? -18.831 20.180 5.863 1.00 45.84 179 SER A C 1
ATOM 1377 O O . SER A 1 179 ? -18.831 19.741 7.017 1.00 45.84 179 SER A O 1
ATOM 1379 N N . ALA A 1 180 ? -19.018 21.478 5.605 1.00 42.06 180 ALA A N 1
ATOM 1380 C CA . ALA A 1 180 ? -19.291 22.480 6.642 1.00 42.06 180 ALA A CA 1
ATOM 1381 C C . ALA A 1 180 ? -20.610 22.220 7.408 1.00 42.06 180 ALA A C 1
ATOM 1383 O O . ALA A 1 180 ? -20.815 22.777 8.484 1.00 42.06 180 ALA A O 1
ATOM 1384 N N . ALA A 1 181 ? -21.480 21.353 6.876 1.00 41.78 181 ALA A N 1
ATOM 1385 C CA . ALA A 1 181 ? -22.829 21.099 7.374 1.00 41.78 181 ALA A CA 1
ATOM 1386 C C . ALA A 1 181 ? -22.949 19.974 8.423 1.00 41.78 181 ALA A C 1
ATOM 1388 O O . ALA A 1 181 ? -24.034 19.773 8.954 1.00 41.78 181 ALA A O 1
ATOM 1389 N N . MET A 1 182 ? -21.877 19.255 8.779 1.00 43.28 182 MET A N 1
ATOM 1390 C CA . MET A 1 182 ? -21.957 18.197 9.803 1.00 43.28 182 MET A CA 1
ATOM 1391 C C . MET A 1 182 ? -21.408 18.641 11.163 1.00 43.28 182 MET A C 1
ATOM 1393 O O . MET A 1 182 ? -20.379 18.139 11.630 1.00 43.28 182 MET A O 1
ATOM 1397 N N . ARG A 1 183 ? -22.128 19.570 11.806 1.00 39.38 183 ARG A N 1
ATOM 1398 C CA . ARG A 1 183 ? -22.083 19.734 13.265 1.00 39.38 183 ARG A CA 1
ATOM 1399 C C . ARG A 1 183 ? -22.950 18.655 13.915 1.00 39.38 183 ARG A C 1
ATOM 1401 O O . ARG A 1 183 ? -24.132 18.553 13.626 1.00 39.38 183 ARG A O 1
ATOM 1408 N N . ASP A 1 184 ? -22.309 17.930 14.820 1.00 49.59 184 ASP A N 1
ATOM 1409 C CA . ASP A 1 184 ? -22.891 17.343 16.026 1.00 49.59 184 ASP A CA 1
ATOM 1410 C C . ASP A 1 184 ? -23.854 16.141 15.905 1.00 49.59 184 ASP A C 1
ATOM 1412 O O . ASP A 1 184 ? -25.073 16.258 15.794 1.00 49.59 184 ASP A O 1
ATOM 1416 N N . ARG A 1 185 ? -23.262 14.946 16.024 1.00 38.75 185 ARG A N 1
ATOM 1417 C CA . ARG A 1 185 ? -23.757 13.843 16.864 1.00 38.75 185 ARG A CA 1
ATOM 1418 C C . ARG A 1 185 ? -22.595 12.881 17.102 1.00 38.75 185 ARG A C 1
ATOM 1420 O O . ARG A 1 185 ? -22.033 12.347 16.146 1.00 38.75 185 ARG A O 1
ATOM 1427 N N . TYR A 1 186 ? -22.210 12.684 18.360 1.00 40.72 186 TYR A N 1
ATOM 1428 C CA . TYR A 1 186 ? -21.315 11.596 18.751 1.00 40.72 186 TYR A CA 1
ATOM 1429 C C . TYR A 1 186 ? -22.080 10.273 18.639 1.00 40.72 186 TYR A C 1
ATOM 1431 O O . TYR A 1 186 ? -22.733 9.840 19.582 1.00 40.72 186 TYR A O 1
ATOM 1439 N N . ASP A 1 187 ? -22.011 9.645 17.469 1.00 42.38 187 ASP A N 1
ATOM 1440 C CA . ASP A 1 187 ? -22.103 8.193 17.377 1.00 42.38 187 ASP A CA 1
ATOM 1441 C C . ASP A 1 187 ? -20.666 7.660 17.454 1.00 42.38 187 ASP A C 1
ATOM 1443 O O . ASP A 1 187 ? -19.800 8.053 16.671 1.00 42.38 187 ASP A O 1
ATOM 1447 N N . HIS A 1 188 ? -20.376 6.823 18.450 1.00 54.12 188 HIS A N 1
ATOM 1448 C CA . HIS A 1 188 ? -19.049 6.230 18.641 1.00 54.12 188 HIS A CA 1
ATOM 1449 C C . HIS A 1 188 ? -18.709 5.184 17.563 1.00 54.12 188 HIS A C 1
ATOM 1451 O O . HIS A 1 188 ? -17.602 4.641 17.561 1.00 54.12 188 HIS A O 1
ATOM 1457 N N . ARG A 1 189 ? -19.641 4.885 16.651 1.00 65.44 189 ARG A N 1
ATOM 1458 C CA . ARG A 1 189 ? -19.433 3.968 15.532 1.00 65.44 189 ARG A CA 1
ATOM 1459 C C . ARG A 1 189 ? -18.869 4.709 14.325 1.00 65.44 189 ARG A C 1
ATOM 1461 O O . ARG A 1 189 ? -19.420 5.703 13.859 1.00 65.44 189 ARG A O 1
ATOM 1468 N N . LEU A 1 190 ? -17.755 4.199 13.804 1.00 78.56 190 LEU A N 1
ATOM 1469 C CA . LEU A 1 190 ? -17.212 4.664 12.533 1.00 78.56 190 LEU A CA 1
ATOM 1470 C C . LEU A 1 190 ? -18.221 4.368 11.413 1.00 78.56 190 LEU A C 1
ATOM 1472 O O . LEU A 1 190 ? -18.754 3.256 11.377 1.00 78.56 190 LEU A O 1
ATOM 1476 N N . PRO A 1 191 ? -18.472 5.313 10.490 1.00 86.94 191 PRO A N 1
ATOM 1477 C CA . PRO A 1 191 ? -19.344 5.055 9.355 1.00 86.94 191 PRO A CA 1
ATOM 1478 C C . PRO A 1 191 ? -18.756 3.934 8.498 1.00 86.94 191 PRO A C 1
ATOM 1480 O O . PRO A 1 191 ? -17.554 3.916 8.215 1.00 86.94 191 PRO A O 1
ATOM 1483 N N . VAL A 1 192 ? -19.618 3.011 8.090 1.00 86.81 192 VAL A N 1
ATOM 1484 C CA . VAL A 1 192 ? -19.291 1.946 7.145 1.00 86.81 192 VAL A CA 1
ATOM 1485 C C . VAL A 1 192 ? -19.596 2.461 5.737 1.00 86.81 192 VAL A C 1
ATOM 1487 O O . VAL A 1 192 ? -20.669 3.015 5.504 1.00 86.81 192 VAL A O 1
ATOM 1490 N N . VAL A 1 193 ? -18.631 2.346 4.826 1.00 89.31 193 VAL A N 1
ATOM 1491 C CA . VAL A 1 193 ? -18.715 2.845 3.447 1.00 89.31 193 VAL A CA 1
ATOM 1492 C C . VAL A 1 193 ? -18.340 1.752 2.459 1.00 89.31 193 VAL A C 1
ATOM 1494 O O . VAL A 1 193 ? -17.496 0.901 2.751 1.00 89.31 193 VAL A O 1
ATOM 1497 N N . LYS A 1 194 ? -18.892 1.824 1.251 1.00 90.06 194 LYS A N 1
ATOM 1498 C CA . LYS A 1 194 ? -18.534 0.895 0.181 1.00 90.06 194 LYS A CA 1
ATOM 1499 C C . LYS A 1 194 ? -17.101 1.128 -0.328 1.00 90.06 194 LYS A C 1
ATOM 1501 O O . LYS A 1 194 ? -16.568 2.249 -0.261 1.00 90.06 194 LYS A O 1
ATOM 1506 N N . PRO A 1 195 ? -16.428 0.093 -0.850 1.00 85.25 195 PRO A N 1
ATOM 1507 C CA . PRO A 1 195 ? -15.198 0.281 -1.615 1.00 85.25 195 PRO A CA 1
ATOM 1508 C C . PRO A 1 195 ? -15.459 1.123 -2.876 1.00 85.25 195 PRO A C 1
ATOM 1510 O O . PRO A 1 195 ? -16.588 1.207 -3.354 1.00 85.25 195 PRO A O 1
ATOM 1513 N N . ALA A 1 196 ? -14.427 1.797 -3.389 1.00 85.44 196 ALA A N 1
ATOM 1514 C CA . ALA A 1 196 ? -14.516 2.472 -4.689 1.00 85.44 196 ALA A CA 1
ATOM 1515 C C . ALA A 1 196 ? -14.729 1.438 -5.813 1.00 85.44 196 ALA A C 1
ATOM 1517 O O . ALA A 1 196 ? -14.433 0.258 -5.630 1.00 85.44 196 ALA A O 1
ATOM 1518 N N . SER A 1 197 ? -15.222 1.852 -6.980 1.00 84.50 197 SER A N 1
ATOM 1519 C CA . SER A 1 197 ? -15.360 0.930 -8.114 1.00 84.50 197 SER A CA 1
ATOM 1520 C C . SER A 1 197 ? -13.992 0.687 -8.756 1.00 84.50 197 SER A C 1
ATOM 1522 O O . SER A 1 197 ? -13.431 1.601 -9.352 1.00 84.50 197 SER A O 1
ATOM 1524 N N . LEU A 1 198 ? -13.429 -0.520 -8.607 1.00 77.38 198 LEU A N 1
ATOM 1525 C CA . LEU A 1 198 ? -12.183 -0.877 -9.291 1.00 77.38 198 LEU A CA 1
ATOM 1526 C C . LEU A 1 198 ? -12.426 -0.906 -10.811 1.00 77.38 198 LEU A C 1
ATOM 1528 O O . LEU A 1 198 ? -13.413 -1.508 -11.235 1.00 77.38 198 LEU A O 1
ATOM 1532 N N . PRO A 1 199 ? -11.554 -0.299 -11.633 1.00 73.19 199 PRO A N 1
ATOM 1533 C CA . PRO A 1 199 ? -11.587 -0.504 -13.076 1.00 73.19 199 PRO A CA 1
ATOM 1534 C C . PRO A 1 199 ? -11.338 -1.976 -13.413 1.00 73.19 199 PRO A C 1
ATOM 1536 O O . PRO A 1 199 ? -10.633 -2.661 -12.668 1.00 73.19 199 PRO A O 1
ATOM 1539 N N . 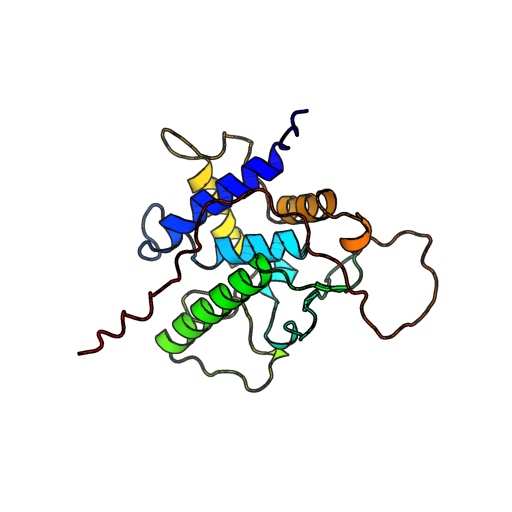ASP A 1 200 ? -11.851 -2.439 -14.556 1.00 67.12 200 ASP A N 1
ATOM 1540 C CA . ASP A 1 200 ? -11.616 -3.806 -15.023 1.00 67.12 200 ASP A CA 1
ATOM 1541 C C . ASP A 1 200 ? -10.104 -4.104 -15.060 1.00 67.12 200 ASP A C 1
ATOM 1543 O O . ASP A 1 200 ? -9.324 -3.481 -15.793 1.00 67.12 200 ASP A O 1
ATOM 1547 N N . PHE A 1 201 ? -9.686 -5.057 -14.225 1.00 57.88 201 PHE A N 1
ATOM 1548 C CA . PHE A 1 201 ? -8.314 -5.532 -14.117 1.00 57.88 201 PHE A CA 1
ATOM 1549 C C . PHE A 1 201 ? -8.289 -7.042 -14.362 1.00 57.88 201 PHE A C 1
ATOM 1551 O O . PHE A 1 201 ? -8.790 -7.823 -13.559 1.00 57.88 201 PHE A O 1
ATOM 1558 N N . SER A 1 202 ? -7.701 -7.460 -15.485 1.00 51.38 202 SER A N 1
ATOM 1559 C CA . SER A 1 202 ? -7.631 -8.870 -15.900 1.00 51.38 202 SER A CA 1
ATOM 1560 C C . SER A 1 202 ? -6.392 -9.618 -15.386 1.00 51.38 202 SER A C 1
ATOM 1562 O O . SER A 1 202 ? -6.220 -10.801 -15.682 1.00 51.38 202 SER A O 1
ATOM 1564 N N . GLY A 1 203 ? -5.506 -8.957 -14.633 1.00 53.06 203 GLY A N 1
ATOM 1565 C CA . GLY A 1 203 ? -4.286 -9.568 -14.105 1.00 53.06 203 GLY A CA 1
ATOM 1566 C C . GLY A 1 203 ? -4.519 -10.345 -12.805 1.00 53.06 203 GLY A C 1
ATOM 1567 O O . GLY A 1 203 ? -5.292 -9.939 -11.944 1.00 53.06 203 GLY A O 1
ATOM 1568 N N . SER A 1 204 ? -3.809 -11.456 -12.607 1.00 52.00 204 SER A N 1
ATOM 1569 C CA . SER A 1 204 ? -3.782 -12.165 -11.320 1.00 52.00 204 SER A CA 1
ATOM 1570 C C . SER A 1 204 ? -2.593 -11.705 -10.477 1.00 52.00 204 SER A C 1
ATOM 1572 O O . SER A 1 204 ? -1.466 -11.752 -10.966 1.00 52.00 204 SER A O 1
ATOM 1574 N N . PHE A 1 205 ? -2.785 -11.337 -9.205 1.00 48.41 205 PHE A N 1
ATOM 1575 C CA . PHE A 1 205 ? -1.654 -11.062 -8.305 1.00 48.41 205 PHE A CA 1
ATOM 1576 C C . PHE A 1 205 ? -0.743 -12.295 -8.196 1.00 48.41 205 PHE A C 1
ATOM 1578 O O . PHE A 1 205 ? -1.199 -13.392 -7.861 1.00 48.41 205 PHE A O 1
ATOM 1585 N N . SER A 1 206 ? 0.549 -12.127 -8.481 1.00 41.50 206 SER A N 1
ATOM 1586 C CA . SER A 1 206 ? 1.538 -13.205 -8.422 1.00 41.50 206 SER A CA 1
ATOM 1587 C C . SER A 1 206 ? 1.826 -13.587 -6.962 1.00 41.50 206 SER A C 1
ATOM 1589 O O . SER A 1 206 ? 2.711 -13.059 -6.299 1.00 41.50 206 SER A O 1
ATOM 1591 N N . GLY A 1 207 ? 1.015 -14.503 -6.434 1.00 39.03 207 GLY A N 1
ATOM 1592 C CA . GLY A 1 207 ? 1.162 -15.074 -5.088 1.00 39.03 207 GLY A CA 1
ATOM 1593 C C . GLY A 1 207 ? 0.499 -16.444 -4.914 1.00 39.03 207 GLY A C 1
ATOM 1594 O O . GLY A 1 207 ? 0.552 -17.031 -3.835 1.00 39.03 207 GLY A O 1
ATOM 1595 N N . ARG A 1 208 ? -0.115 -16.995 -5.969 1.00 34.94 208 ARG A N 1
ATOM 1596 C CA . ARG A 1 208 ? -0.660 -18.351 -5.948 1.00 34.94 208 ARG A CA 1
ATOM 1597 C C . ARG A 1 208 ? 0.497 -19.345 -6.080 1.00 34.94 208 ARG A C 1
ATOM 1599 O O . ARG A 1 208 ? 0.890 -19.694 -7.185 1.00 34.94 208 ARG A O 1
ATOM 1606 N N . LYS A 1 209 ? 1.019 -19.854 -4.962 1.00 29.06 209 LYS A N 1
ATOM 1607 C CA . LYS A 1 209 ? 1.442 -21.259 -4.980 1.00 29.06 209 LYS A CA 1
ATOM 1608 C C . LYS A 1 209 ? 0.156 -22.066 -5.057 1.00 29.06 209 LYS A C 1
ATOM 1610 O O . LYS A 1 209 ? -0.610 -22.079 -4.095 1.00 29.06 209 LYS A O 1
ATOM 1615 N N . GLU A 1 210 ? -0.118 -22.664 -6.210 1.00 30.06 210 GLU A N 1
ATOM 1616 C CA . GLU A 1 210 ? -1.145 -23.696 -6.307 1.00 30.06 210 GLU A CA 1
ATOM 1617 C C . GLU A 1 210 ? -0.809 -24.759 -5.259 1.00 30.06 210 GLU A C 1
ATOM 1619 O O . GLU A 1 210 ? 0.262 -25.367 -5.283 1.00 30.06 210 GLU A O 1
ATOM 1624 N N . LYS A 1 211 ? -1.681 -24.907 -4.256 1.00 35.06 211 LYS A N 1
ATOM 1625 C CA . LYS A 1 211 ? -1.638 -26.089 -3.402 1.00 35.06 211 LYS A CA 1
ATOM 1626 C C . LYS A 1 211 ? -1.950 -27.262 -4.320 1.00 35.06 211 LYS A C 1
ATOM 1628 O O . LYS A 1 211 ? -2.956 -27.224 -5.020 1.00 35.06 211 LYS A O 1
ATOM 1633 N N . GLY A 1 212 ? -1.021 -28.213 -4.343 1.00 32.31 212 GLY A N 1
ATOM 1634 C CA . GLY A 1 212 ? -0.974 -29.301 -5.303 1.00 32.31 212 GLY A CA 1
ATOM 1635 C C . GLY A 1 212 ? -2.293 -30.042 -5.464 1.00 32.31 212 GLY A C 1
ATOM 1636 O O . GLY A 1 212 ? -3.081 -30.170 -4.523 1.00 32.31 212 GLY A O 1
ATOM 1637 N N . ALA A 1 213 ? -2.473 -30.548 -6.681 1.00 30.52 213 ALA A N 1
ATOM 1638 C CA . ALA A 1 213 ? -3.320 -31.689 -6.945 1.00 30.52 213 ALA A CA 1
ATOM 1639 C C . ALA A 1 213 ? -3.034 -32.757 -5.882 1.00 30.52 213 ALA A C 1
ATOM 1641 O O . ALA A 1 213 ? -1.913 -33.243 -5.736 1.00 30.52 213 ALA A O 1
ATOM 1642 N N . ILE A 1 214 ? -4.054 -33.049 -5.084 1.00 37.25 214 ILE A N 1
ATOM 1643 C CA . ILE A 1 214 ? -4.139 -34.314 -4.381 1.00 37.25 214 ILE A CA 1
ATOM 1644 C C . ILE A 1 214 ? -4.391 -35.370 -5.455 1.00 37.25 214 ILE A C 1
ATOM 1646 O O . ILE A 1 214 ? -5.525 -35.581 -5.875 1.00 37.25 214 ILE A O 1
ATOM 1650 N N . ASP A 1 215 ? -3.320 -35.991 -5.938 1.00 35.69 215 ASP A N 1
ATOM 1651 C CA . ASP A 1 215 ? -3.440 -37.244 -6.668 1.00 35.69 215 ASP A CA 1
ATOM 1652 C C . ASP A 1 215 ? -3.970 -38.283 -5.678 1.00 35.69 215 ASP A C 1
ATOM 1654 O O . ASP A 1 215 ? -3.284 -38.721 -4.754 1.00 35.69 215 ASP A O 1
ATOM 1658 N N . GLY A 1 216 ? -5.255 -38.595 -5.822 1.00 42.94 216 GLY A N 1
ATOM 1659 C CA . GLY A 1 216 ? -5.849 -39.787 -5.254 1.00 42.94 216 GLY A CA 1
ATOM 1660 C C . GLY A 1 216 ? -5.609 -40.954 -6.201 1.00 42.94 216 GLY A C 1
ATOM 1661 O O . GLY A 1 216 ? -6.253 -41.012 -7.246 1.00 42.94 216 GLY A O 1
ATOM 1662 N N . ALA A 1 217 ? -4.701 -41.852 -5.820 1.00 36.50 217 ALA A N 1
ATOM 1663 C CA . ALA A 1 217 ? -4.715 -43.295 -6.081 1.00 36.50 217 ALA A CA 1
ATOM 1664 C C . ALA A 1 217 ? -3.563 -43.950 -5.309 1.00 36.50 217 ALA A C 1
ATOM 1666 O O . ALA A 1 217 ? -2.404 -43.524 -5.511 1.00 36.50 217 ALA A O 1
#